Protein AF-0000000085000190 (afdb_homodimer)

Foldseek 3Di:
DQWAKEKEAACLFPVRVVLLVQCVPFFPDPRYHYDYVVVPLVVQVVVVVVVAHNLQAMWMDDDPDIDHQLRVQLVSLLRGDDTPDPVSVVSSVQSVDSVSSVVCRVVVSVSRCVRCVVVVNPPDDSDDDPDPD/DQWAKEKEAACLFPVRVVLLVQCVPWQPDPRYHYDYVVVPLVVQVVVVVVVAHNLQAMWMDDDPDIDHQLRVQLVSLLRGDDTPDPVSVVSSVQSVDSVSSVVCRVVVSVSRCVRCVVVVNPPDRSDDDPPPD

InterPro domains:
  IPR007263 DCC1-like thiol-disulfide oxidoreductase family [PF04134] (8-112)

Secondary structure (DSSP, 8-state):
----EEEEE-TTSHHHHHHHHHHHHH---TTEEEEEGGG-HHHHHHHHHTT--GGG--EEEETTEEEETHHHHHHHHHH--S-S-HHHHHHHHHHHSHHHHHHHHHHHHHHHHHHHHHTT-------S-----/----EEEEE-TTSHHHHHHHHHHHHHS--TTEEEEEGGG-HHHHHHHHHTT--GGG--EEEETTEEEETHHHHHHHHHH--S-S-HHHHHHHHHHHSHHHHHH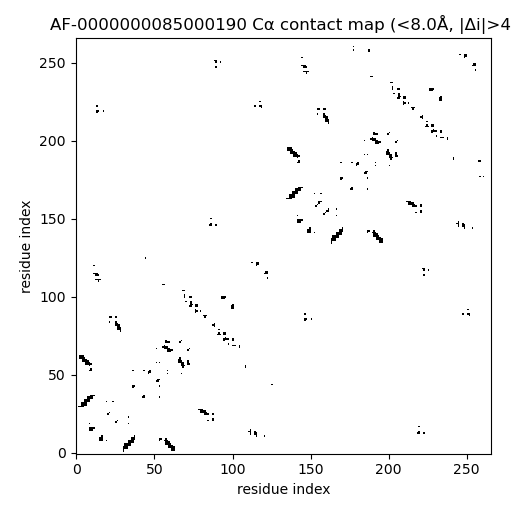HHHHHHHHHHHHHHHTT-------S-----

Nearest PDB structures (foldseek):
  7ebu-assembly3_C  TM=6.029E-01  e=9.936E-02  Aedes aegypti
  4i2u-assembly1_A  TM=4.371E-01  e=9.936E-02  Chlorella sorokiniana
  4i2t-assembly1_A  TM=5.115E-01  e=3.398E-01  Chlorella sorokiniana
  3lxt-assembly1_A  TM=4.869E-01  e=2.875E+00  Pseudomonas protegens Pf-5
  7ebu-assembly3_C  TM=6.036E-01  e=1.031E-01  Aedes aegypti

Radius of gyration: 20.75 Å; Cα contacts (8 Å, |Δi|>4): 373; chains: 2; bounding box: 62×62×46 Å

Sequence (266 aa):
MSDKSLFIYDGECPFCNHFAQLIELKSSLPEFEIIDGRKNLALLTQLYNQGYDLNKGAILISDENIMHGADAINWICSEIKEPSDSLLEVLRIIFTSNRMTNFLFPFLLWGRRFSLTLKGKVWHPVSGNHQFFMSDKSLFIYDGECPFCNHFAQLIELKSSLPEFEIIDGRKNLALLTQLYNQGYDLNKGAILISDENIMHGADAINWICSEIKEPSDSLLEVLRIIFTSNRMTNFLFPFLLWGRRFSLTLKGKVWHPVSGNHQFF

Structure (mmCIF, N/CA/C/O backbone):
data_AF-0000000085000190-model_v1
#
loop_
_entity.id
_entity.type
_entity.pdbx_description
1 polymer 'Cell division inhibitor'
#
loop_
_atom_site.group_PDB
_atom_site.id
_atom_site.type_symbol
_atom_site.label_atom_id
_atom_site.label_alt_id
_atom_site.label_comp_id
_atom_site.label_asym_id
_atom_site.label_entity_id
_atom_site.label_seq_id
_atom_site.pdbx_PDB_ins_code
_atom_site.Cartn_x
_atom_site.Cartn_y
_atom_site.Cartn_z
_atom_site.occupancy
_atom_site.B_iso_or_equiv
_atom_site.auth_seq_id
_atom_site.auth_comp_id
_atom_site.auth_asym_id
_atom_site.auth_atom_id
_atom_site.pdbx_PDB_model_num
ATOM 1 N N . MET A 1 1 ? -12.883 34.125 0.145 1 40.72 1 MET A N 1
ATOM 2 C CA . MET A 1 1 ? -11.672 33.5 -0.383 1 40.72 1 MET A CA 1
ATOM 3 C C . MET A 1 1 ? -11.695 32 -0.176 1 40.72 1 MET A C 1
ATOM 5 O O . MET A 1 1 ? -11.812 31.516 0.954 1 40.72 1 MET A O 1
ATOM 9 N N . SER A 1 2 ? -12.234 31.062 -0.911 1 48.78 2 SER A N 1
ATOM 10 C CA . SER A 1 2 ? -12.516 29.641 -0.781 1 48.78 2 SER A CA 1
ATOM 11 C C . SER A 1 2 ? -11.281 28.875 -0.326 1 48.78 2 SER A C 1
ATOM 13 O O . SER A 1 2 ? -10.258 28.859 -1.014 1 48.78 2 SER A O 1
ATOM 15 N N . ASP A 1 3 ? -10.938 28.844 0.952 1 63.31 3 ASP A N 1
ATOM 16 C CA . ASP A 1 3 ? -9.648 28.562 1.576 1 63.31 3 ASP A CA 1
ATOM 17 C C . ASP A 1 3 ? -9.195 27.125 1.287 1 63.31 3 ASP A C 1
ATOM 19 O O . ASP A 1 3 ? -9.922 26.172 1.562 1 63.31 3 ASP A O 1
ATOM 23 N N . LYS A 1 4 ? -8.258 26.859 0.387 1 84.38 4 LYS A N 1
ATOM 24 C CA . LYS A 1 4 ? -7.609 25.656 -0.109 1 84.38 4 LYS A CA 1
ATOM 25 C C . LYS A 1 4 ? -6.879 24.922 1.013 1 84.38 4 LYS A C 1
ATOM 27 O O . LYS A 1 4 ? -6.191 25.547 1.824 1 84.38 4 LYS A O 1
ATOM 32 N N . SER A 1 5 ? -7.223 23.688 1.234 1 92.69 5 SER A N 1
ATOM 33 C CA . SER A 1 5 ? -6.508 22.844 2.186 1 92.69 5 SER A CA 1
ATOM 34 C C . SER A 1 5 ? -5.191 22.344 1.6 1 92.69 5 SER A C 1
ATOM 36 O O . SER A 1 5 ? -5.094 22.094 0.396 1 92.69 5 SER A O 1
ATOM 38 N N . LEU A 1 6 ? -4.227 22.375 2.467 1 96.06 6 LEU A N 1
ATOM 39 C CA . LEU A 1 6 ? -2.893 21.938 2.066 1 96.06 6 LEU A CA 1
ATOM 40 C C . LEU A 1 6 ? -2.461 20.703 2.846 1 96.06 6 LEU A C 1
ATOM 42 O O . LEU A 1 6 ? -2.449 20.719 4.078 1 96.06 6 LEU A O 1
ATOM 46 N N . PHE A 1 7 ? -2.164 19.656 2.104 1 97 7 PHE A N 1
ATOM 47 C CA . PHE A 1 7 ? -1.676 18.406 2.688 1 97 7 PHE A CA 1
ATOM 48 C C . PHE A 1 7 ? -0.187 18.234 2.416 1 97 7 PHE A C 1
ATOM 50 O O . PHE A 1 7 ? 0.238 18.188 1.26 1 97 7 PHE A O 1
ATOM 57 N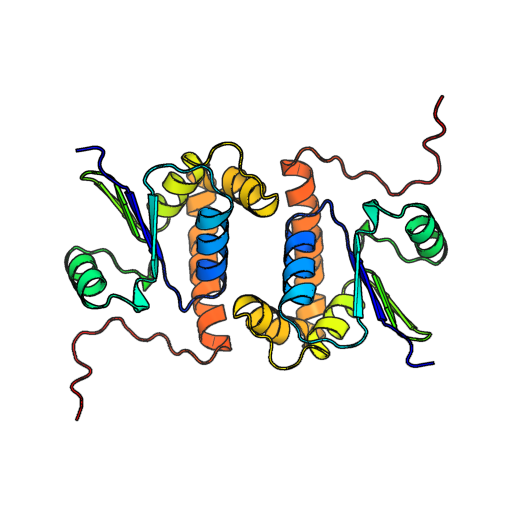 N . ILE A 1 8 ? 0.603 18.125 3.516 1 98.19 8 ILE A N 1
ATOM 58 C CA . ILE A 1 8 ? 2.055 18.016 3.42 1 98.19 8 ILE A CA 1
ATOM 59 C C . ILE A 1 8 ? 2.502 16.641 3.906 1 98.19 8 ILE A C 1
ATOM 61 O O . ILE A 1 8 ? 2.252 16.266 5.055 1 98.19 8 ILE A O 1
ATOM 65 N N . TYR A 1 9 ? 3.184 15.977 3.01 1 98.12 9 TYR A N 1
ATOM 66 C CA . TYR A 1 9 ? 3.611 14.625 3.344 1 98.12 9 TYR A CA 1
ATOM 67 C C . TYR A 1 9 ? 5.117 14.469 3.162 1 98.12 9 TYR A C 1
ATOM 69 O O . TYR A 1 9 ? 5.789 15.383 2.674 1 98.12 9 TYR A O 1
ATOM 77 N N . ASP A 1 10 ? 5.652 13.328 3.674 1 97.12 10 ASP A N 1
ATOM 78 C CA . ASP A 1 10 ? 7.062 12.992 3.51 1 97.12 10 ASP A CA 1
ATOM 79 C C . ASP A 1 10 ? 7.301 12.242 2.199 1 97.12 10 ASP A C 1
ATOM 81 O O . ASP A 1 10 ? 7.062 11.039 2.115 1 97.12 10 ASP A O 1
ATOM 85 N N . GLY A 1 11 ? 7.863 12.891 1.271 1 96.5 11 GLY A N 1
ATOM 86 C CA . GLY A 1 11 ? 8.078 12.328 -0.054 1 96.5 11 GLY A CA 1
ATOM 87 C C . GLY A 1 11 ? 9.148 11.258 -0.082 1 96.5 11 GLY A C 1
ATOM 88 O O . GLY A 1 11 ? 9.266 10.516 -1.057 1 96.5 11 GLY A O 1
ATOM 89 N N . GLU A 1 12 ? 9.945 11.156 0.943 1 95.38 12 GLU A N 1
ATOM 90 C CA . GLU A 1 12 ? 10.984 10.141 0.997 1 95.38 12 GLU A CA 1
ATOM 91 C C . GLU A 1 12 ? 10.43 8.805 1.484 1 95.38 12 GLU A C 1
ATOM 93 O O . GLU A 1 12 ? 11.055 7.758 1.301 1 95.38 12 GLU A O 1
ATOM 98 N N . CYS A 1 13 ? 9.344 8.867 2.109 1 97.31 13 CYS A N 1
ATOM 99 C CA . CYS A 1 13 ? 8.688 7.656 2.584 1 97.31 13 CYS A CA 1
ATOM 100 C C . CYS A 1 13 ? 7.863 7.012 1.472 1 97.31 13 CYS A C 1
ATOM 102 O O . CYS A 1 13 ? 6.914 7.613 0.969 1 97.31 13 CYS A O 1
ATOM 104 N N . PRO A 1 14 ? 8.156 5.797 1.179 1 97.06 14 PRO A N 1
ATOM 105 C CA . PRO A 1 14 ? 7.469 5.148 0.059 1 97.06 14 PRO A CA 1
ATOM 106 C C . PRO A 1 14 ? 5.969 4.992 0.302 1 97.06 14 PRO A C 1
ATOM 108 O O . PRO A 1 14 ? 5.168 5.152 -0.624 1 97.06 14 PRO A O 1
ATOM 111 N N . PHE A 1 15 ? 5.566 4.641 1.456 1 97.25 15 PHE A N 1
ATOM 112 C CA . PHE A 1 15 ? 4.152 4.473 1.77 1 97.25 15 PHE A CA 1
ATOM 113 C C . PHE A 1 15 ? 3.436 5.82 1.761 1 97.25 15 PHE A C 1
ATOM 115 O O . PHE A 1 15 ? 2.297 5.918 1.3 1 97.25 15 PHE A O 1
ATOM 122 N N . CYS A 1 16 ? 4.086 6.836 2.256 1 98.06 16 CYS A N 1
ATOM 123 C CA . CYS A 1 16 ? 3.523 8.18 2.277 1 98.06 16 CYS A CA 1
ATOM 124 C C . CYS A 1 16 ? 3.314 8.711 0.863 1 98.06 16 CYS A C 1
ATOM 126 O O . CYS A 1 16 ? 2.268 9.281 0.559 1 98.06 16 CYS A O 1
ATOM 128 N N . ASN A 1 17 ? 4.375 8.477 0.098 1 96.75 17 ASN A N 1
ATOM 129 C CA . ASN A 1 17 ? 4.297 8.906 -1.293 1 96.75 17 ASN A CA 1
ATOM 130 C C . ASN A 1 17 ? 3.129 8.25 -2.021 1 96.75 17 ASN A C 1
ATOM 132 O O . ASN A 1 17 ? 2.375 8.922 -2.729 1 96.75 17 ASN A O 1
ATOM 136 N N . HIS A 1 18 ? 3.002 7.004 -1.834 1 96.56 18 HIS A N 1
ATOM 137 C CA . HIS A 1 18 ? 1.92 6.27 -2.482 1 96.56 18 HIS A CA 1
ATOM 138 C C . HIS A 1 18 ? 0.558 6.738 -1.981 1 96.56 18 HIS A C 1
ATOM 140 O O . HIS A 1 18 ? -0.363 6.945 -2.775 1 96.56 18 HIS A O 1
ATOM 146 N N . PHE A 1 19 ? 0.426 6.91 -0.723 1 97.88 19 PHE A N 1
ATOM 147 C CA . PHE A 1 19 ? -0.825 7.395 -0.152 1 97.88 19 PHE A CA 1
ATOM 148 C C . PHE A 1 19 ? -1.186 8.758 -0.723 1 97.88 19 PHE A C 1
ATOM 150 O O . PHE A 1 19 ? -2.324 8.984 -1.136 1 97.88 19 PHE A O 1
ATOM 157 N N . ALA A 1 20 ? -0.24 9.672 -0.793 1 97.44 20 ALA A N 1
ATOM 158 C CA . ALA A 1 20 ? -0.449 11.008 -1.344 1 97.44 20 ALA A CA 1
ATOM 159 C C . ALA A 1 20 ? -0.907 10.938 -2.799 1 97.44 20 ALA A C 1
ATOM 161 O O . ALA A 1 20 ? -1.796 11.688 -3.213 1 97.44 20 ALA A O 1
ATOM 162 N N . GLN A 1 21 ? -0.294 10.039 -3.502 1 95.56 21 GLN A N 1
ATOM 163 C CA . GLN A 1 21 ? -0.662 9.883 -4.906 1 95.56 21 GLN A CA 1
ATOM 164 C C . GLN A 1 21 ? -2.098 9.391 -5.047 1 95.56 21 GLN A C 1
ATOM 166 O O . GLN A 1 21 ? -2.84 9.852 -5.914 1 95.56 21 GLN A O 1
ATOM 171 N N . LEU A 1 22 ? -2.463 8.414 -4.25 1 96.19 22 LEU A N 1
ATOM 172 C CA . LEU A 1 22 ? -3.83 7.906 -4.27 1 96.19 22 LEU A CA 1
ATOM 173 C C . LEU A 1 22 ? -4.828 9.023 -3.986 1 96.19 22 LEU A C 1
ATOM 175 O O . LEU A 1 22 ? -5.84 9.148 -4.68 1 96.19 22 LEU A O 1
ATOM 179 N N . ILE A 1 23 ? -4.547 9.805 -2.945 1 96.31 23 ILE A N 1
ATOM 180 C CA . ILE A 1 23 ? -5.438 10.906 -2.605 1 96.31 23 ILE A CA 1
ATOM 181 C C . ILE A 1 23 ? -5.508 11.891 -3.77 1 96.31 23 ILE A C 1
ATOM 183 O O . ILE A 1 23 ? -6.594 12.328 -4.16 1 96.31 23 ILE A O 1
ATOM 187 N N . GLU A 1 24 ? -4.43 12.242 -4.328 1 94.19 24 GLU A N 1
ATOM 188 C CA . GLU A 1 24 ? -4.332 13.242 -5.391 1 94.19 24 GLU A CA 1
ATOM 189 C C . GLU A 1 24 ? -5.113 12.812 -6.625 1 94.19 24 GLU A C 1
ATOM 191 O O . GLU A 1 24 ? -5.809 13.617 -7.242 1 94.19 24 GLU A O 1
ATOM 196 N N . LEU A 1 25 ? -4.992 11.555 -6.906 1 91.44 25 LEU A N 1
ATOM 197 C CA . LEU A 1 25 ? -5.484 11.086 -8.203 1 91.44 25 LEU A CA 1
ATOM 198 C C . LEU A 1 25 ? -6.875 10.469 -8.062 1 91.44 25 LEU A C 1
ATOM 200 O O . LEU A 1 25 ? -7.633 10.414 -9.031 1 91.44 25 LEU A O 1
ATOM 204 N N . LYS A 1 26 ? -7.145 10.055 -6.906 1 91.12 26 LYS A N 1
ATOM 205 C CA . LYS A 1 26 ? -8.297 9.164 -6.848 1 91.12 26 LYS A CA 1
ATOM 206 C C . LYS A 1 26 ? -9.328 9.656 -5.836 1 91.12 26 LYS A C 1
ATOM 208 O O . LYS A 1 26 ? -10.375 9.039 -5.66 1 91.12 26 LYS A O 1
ATOM 213 N N . SER A 1 27 ? -8.859 10.789 -5.277 1 83.94 27 SER A N 1
ATOM 214 C CA . SER A 1 27 ? -9.82 11.352 -4.332 1 83.94 27 SER A CA 1
ATOM 215 C C . SER A 1 27 ? -10.648 12.453 -4.977 1 83.94 27 SER A C 1
ATOM 217 O O . SER A 1 27 ? -10.227 13.062 -5.961 1 83.94 27 SER A O 1
ATOM 219 N N . SER A 1 28 ? -11.938 12.711 -4.75 1 83.19 28 SER A N 1
ATOM 220 C CA . SER A 1 28 ? -12.805 13.781 -5.23 1 83.19 28 SER A CA 1
ATOM 221 C C . SER A 1 28 ? -12.766 14.984 -4.293 1 83.19 28 SER A C 1
ATOM 223 O O . SER A 1 28 ? -13.773 15.68 -4.129 1 83.19 28 SER A O 1
ATOM 225 N N . LEU A 1 29 ? -11.539 15.148 -3.654 1 85 29 LEU A N 1
ATOM 226 C CA . LEU A 1 29 ? -11.438 16.266 -2.73 1 85 29 LEU A CA 1
ATOM 227 C C . LEU A 1 29 ? -11.219 17.578 -3.488 1 85 29 LEU A C 1
ATOM 229 O O . LEU A 1 29 ? -10.203 17.75 -4.164 1 85 29 LEU A O 1
ATOM 233 N N . PRO A 1 30 ? -12.242 18.484 -3.492 1 78.19 30 PRO A N 1
ATOM 234 C CA . PRO A 1 30 ? -12.055 19.766 -4.164 1 78.19 30 PRO A CA 1
ATOM 235 C C . PRO A 1 30 ? -11.148 20.719 -3.381 1 78.19 30 PRO A C 1
ATOM 237 O O . PRO A 1 30 ? -11.039 20.594 -2.156 1 78.19 30 PRO A O 1
ATOM 240 N N . GLU A 1 31 ? -10.391 21.672 -4.074 1 83.12 31 GLU A N 1
ATOM 241 C CA . GLU A 1 31 ? -9.609 22.734 -3.445 1 83.12 31 GLU A CA 1
ATOM 242 C C . GLU A 1 31 ? -8.594 22.156 -2.459 1 83.12 31 GLU A C 1
ATOM 244 O O . GLU A 1 31 ? -8.484 22.641 -1.328 1 83.12 31 GLU A O 1
ATOM 249 N N . PHE A 1 32 ? -8 21.094 -2.838 1 88.81 32 PHE A N 1
ATOM 250 C CA . PHE A 1 32 ? -6.984 20.422 -2.037 1 88.81 32 PHE A CA 1
ATOM 251 C C . PHE A 1 32 ? -5.648 20.406 -2.768 1 88.81 32 PHE A C 1
ATOM 253 O O . PHE A 1 32 ? -5.594 20.125 -3.967 1 88.81 32 PHE A O 1
ATOM 260 N N . GLU A 1 33 ? -4.699 20.906 -2.061 1 94.19 33 GLU A N 1
ATOM 261 C CA . GLU A 1 33 ? -3.34 20.812 -2.584 1 94.19 33 GLU A CA 1
ATOM 262 C C . GLU A 1 33 ? -2.506 19.812 -1.79 1 94.19 33 GLU A C 1
ATOM 264 O O . GLU A 1 33 ? -2.588 19.766 -0.561 1 94.19 33 GLU A O 1
ATOM 269 N N . ILE A 1 34 ? -1.713 19.016 -2.484 1 96.5 34 ILE A N 1
ATOM 270 C CA . ILE A 1 34 ? -0.834 18.016 -1.879 1 96.5 34 ILE A CA 1
ATOM 271 C C . ILE A 1 34 ? 0.613 18.297 -2.277 1 96.5 34 ILE A C 1
ATOM 273 O O . ILE A 1 34 ? 0.932 18.375 -3.465 1 96.5 34 ILE A O 1
ATOM 277 N N . ILE A 1 35 ? 1.46 18.438 -1.286 1 97.06 35 ILE A N 1
ATOM 278 C CA . ILE A 1 35 ? 2.84 18.75 -1.639 1 97.06 35 ILE A CA 1
ATOM 279 C C . ILE A 1 35 ? 3.791 17.859 -0.852 1 97.06 35 ILE A C 1
ATOM 281 O O . ILE A 1 35 ? 3.473 17.422 0.26 1 97.06 35 ILE A O 1
ATOM 285 N N . ASP A 1 36 ? 4.961 17.641 -1.449 1 97.75 36 ASP A N 1
ATOM 286 C CA . ASP A 1 36 ? 6.078 16.984 -0.776 1 97.75 36 ASP A CA 1
ATOM 287 C C . ASP A 1 36 ? 6.84 17.969 0.109 1 97.75 36 ASP A C 1
ATOM 289 O O . ASP A 1 36 ? 7.547 18.844 -0.394 1 97.75 36 ASP A O 1
ATOM 293 N N . GLY A 1 37 ? 6.746 17.75 1.406 1 97 37 GLY A N 1
ATOM 294 C CA . GLY A 1 37 ? 7.406 18.656 2.338 1 97 37 GLY A CA 1
ATOM 295 C C . GLY A 1 37 ? 8.914 18.688 2.17 1 97 37 GLY A C 1
ATOM 296 O O . GLY A 1 37 ? 9.547 19.719 2.42 1 97 37 GLY A O 1
ATOM 297 N N . ARG A 1 38 ? 9.484 17.625 1.693 1 94.81 38 ARG A N 1
ATOM 298 C CA . ARG A 1 38 ? 10.93 17.531 1.554 1 94.81 38 ARG A CA 1
ATOM 299 C C . ARG A 1 38 ? 11.438 18.422 0.427 1 94.81 38 ARG A C 1
ATOM 301 O O . ARG A 1 38 ? 12.633 18.703 0.336 1 94.81 38 ARG A O 1
ATOM 308 N N . LYS A 1 39 ? 10.562 18.859 -0.334 1 95.5 39 LYS A N 1
ATOM 309 C CA . LYS A 1 39 ? 10.922 19.734 -1.443 1 95.5 39 LYS A CA 1
ATOM 310 C C . LYS A 1 39 ? 10.703 21.203 -1.075 1 95.5 39 LYS A C 1
ATOM 312 O O . LYS A 1 39 ? 11.008 22.094 -1.868 1 95.5 39 LYS A O 1
ATOM 317 N N . ASN A 1 40 ? 10.117 21.484 0.042 1 93.75 40 ASN A N 1
ATOM 318 C CA . ASN A 1 40 ? 9.891 22.828 0.544 1 93.75 40 ASN A CA 1
ATOM 319 C C . ASN A 1 40 ? 10.406 22.984 1.973 1 93.75 40 ASN A C 1
ATOM 321 O O . ASN A 1 40 ? 9.617 23.062 2.914 1 93.75 40 ASN A O 1
ATOM 325 N N . LEU A 1 41 ? 11.656 23.203 2.135 1 92.69 41 LEU A N 1
ATOM 326 C CA . LEU A 1 41 ? 12.32 23.172 3.434 1 92.69 41 LEU A CA 1
ATOM 327 C C . LEU A 1 41 ? 11.93 24.406 4.258 1 92.69 41 LEU A C 1
ATOM 329 O O . LEU A 1 41 ? 11.828 24.328 5.484 1 92.69 41 LEU A O 1
ATOM 333 N N . ALA A 1 42 ? 11.758 25.516 3.57 1 95.38 42 ALA A N 1
ATOM 334 C CA . ALA A 1 42 ? 11.367 26.734 4.281 1 95.38 42 ALA A CA 1
ATOM 335 C C . ALA A 1 42 ? 10.023 26.547 4.98 1 95.38 42 ALA A C 1
ATOM 337 O O . ALA A 1 42 ? 9.883 26.891 6.16 1 95.38 42 ALA A O 1
ATOM 338 N N . LEU A 1 43 ? 9.078 26.047 4.25 1 94.94 43 LEU A N 1
ATOM 339 C CA . LEU A 1 43 ? 7.762 25.781 4.812 1 94.94 43 LEU A CA 1
ATOM 340 C C . LEU A 1 43 ? 7.855 24.781 5.961 1 94.94 43 LEU A C 1
ATOM 342 O O . LEU A 1 43 ? 7.246 24.984 7.016 1 94.94 43 LEU A O 1
ATOM 346 N N . LEU A 1 44 ? 8.625 23.766 5.836 1 95.75 44 LEU A N 1
ATOM 347 C CA . LEU A 1 44 ? 8.758 22.734 6.855 1 95.75 44 LEU A CA 1
ATOM 348 C C . LEU A 1 44 ? 9.367 23.312 8.133 1 95.75 44 LEU A C 1
ATOM 350 O O . LEU A 1 44 ? 8.953 22.953 9.234 1 95.75 44 LEU A O 1
ATOM 354 N N . THR A 1 45 ? 10.336 24.141 7.918 1 95.81 45 THR A N 1
ATOM 355 C CA . THR A 1 45 ? 10.992 24.766 9.062 1 95.81 45 THR A CA 1
ATOM 356 C C . THR A 1 45 ? 10.008 25.609 9.859 1 95.81 45 THR A C 1
ATOM 358 O O . THR A 1 45 ? 9.984 25.562 11.086 1 95.81 45 THR A O 1
ATOM 361 N N . GLN A 1 46 ? 9.25 26.359 9.164 1 96.5 46 GLN A N 1
ATOM 362 C CA . GLN A 1 46 ? 8.242 27.188 9.812 1 96.5 46 GLN A CA 1
ATOM 363 C C . GLN A 1 46 ? 7.262 26.344 10.617 1 96.5 46 GLN A C 1
ATOM 365 O O . GLN A 1 46 ? 6.965 26.656 11.773 1 96.5 46 GLN A O 1
ATOM 370 N N . LEU A 1 47 ? 6.789 25.312 10.062 1 96.94 47 LEU A N 1
ATOM 371 C CA . LEU A 1 47 ? 5.84 24.422 10.719 1 96.94 47 LEU A CA 1
ATOM 372 C C . LEU A 1 47 ? 6.488 23.703 11.898 1 96.94 47 LEU A C 1
ATOM 374 O O . LEU A 1 47 ? 5.863 23.531 12.945 1 96.94 47 LEU A O 1
ATOM 378 N N . TYR A 1 48 ? 7.719 23.297 11.672 1 96.81 48 TYR A N 1
ATOM 379 C CA . TYR A 1 48 ? 8.461 22.656 12.75 1 96.81 48 TYR A CA 1
ATOM 380 C C . TYR A 1 48 ? 8.547 23.562 13.969 1 96.81 48 TYR A C 1
ATOM 382 O O . TYR A 1 48 ? 8.328 23.109 15.102 1 96.81 48 TYR A O 1
ATOM 390 N N . ASN A 1 49 ? 8.852 24.828 13.711 1 97.12 49 ASN A N 1
ATOM 391 C CA . ASN A 1 49 ? 8.977 25.797 14.789 1 97.12 49 ASN A CA 1
ATOM 392 C C . ASN A 1 49 ? 7.645 26 15.508 1 97.12 49 ASN A C 1
ATOM 394 O O . ASN A 1 49 ? 7.617 26.484 16.656 1 97.12 49 ASN A O 1
ATOM 398 N N . GLN A 1 50 ? 6.602 25.656 14.883 1 96.94 50 GLN A N 1
ATOM 399 C CA . GLN A 1 50 ? 5.273 25.766 15.477 1 96.94 50 GLN A CA 1
ATOM 400 C C . GLN A 1 50 ? 4.891 24.453 16.188 1 96.94 50 GLN A C 1
ATOM 402 O O . GLN A 1 50 ? 3.795 24.344 16.734 1 96.94 50 GLN A O 1
ATOM 407 N N . GLY A 1 51 ? 5.762 23.453 16.094 1 97.12 51 GLY A N 1
ATOM 408 C CA . GLY A 1 51 ? 5.535 22.219 16.812 1 97.12 51 GLY A CA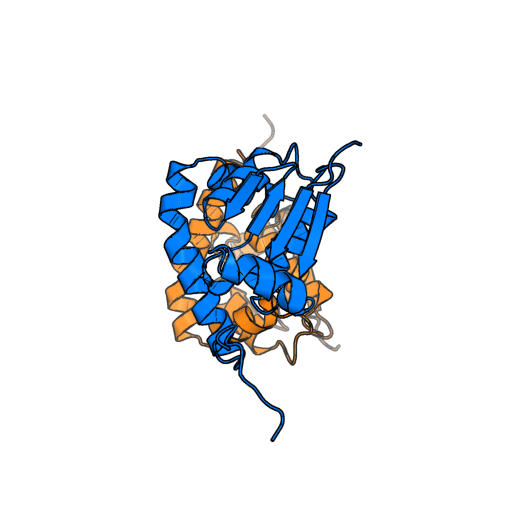 1
ATOM 409 C C . GLY A 1 51 ? 5.07 21.078 15.922 1 97.12 51 GLY A C 1
ATOM 410 O O . GLY A 1 51 ? 4.758 19.984 16.406 1 97.12 51 GLY A O 1
ATOM 411 N N . TYR A 1 52 ? 5.051 21.281 14.633 1 98.19 52 TYR A N 1
ATOM 412 C CA . TYR A 1 52 ? 4.586 20.266 13.695 1 98.19 52 TYR A CA 1
ATOM 413 C C . TYR A 1 52 ? 5.758 19.625 12.969 1 98.19 52 TYR A C 1
ATOM 415 O O . TYR A 1 52 ? 6.246 20.156 11.969 1 98.19 52 TYR A O 1
ATOM 423 N N . ASP A 1 53 ? 6.105 18.453 13.453 1 97.94 53 ASP A N 1
ATOM 424 C CA . ASP A 1 53 ? 7.234 17.688 12.922 1 97.94 53 ASP A CA 1
ATOM 425 C C . ASP A 1 53 ? 6.777 16.688 11.867 1 97.94 53 ASP A C 1
ATOM 427 O O . ASP A 1 53 ? 6.066 15.727 12.18 1 97.94 53 ASP A O 1
ATOM 431 N N . LEU A 1 54 ? 7.258 16.859 10.648 1 97.75 54 LEU A N 1
ATOM 432 C CA . LEU A 1 54 ? 6.875 15.984 9.555 1 97.75 54 LEU A CA 1
ATOM 433 C C . LEU A 1 54 ? 7.293 14.547 9.844 1 97.75 54 LEU A C 1
ATOM 435 O O . LEU A 1 54 ? 6.645 13.602 9.391 1 97.75 54 LEU A O 1
ATOM 439 N N . ASN A 1 55 ? 8.414 14.344 10.648 1 95.81 55 ASN A N 1
ATOM 440 C CA . ASN A 1 55 ? 8.883 13 10.992 1 95.81 55 ASN A CA 1
ATOM 441 C C . ASN A 1 55 ? 7.891 12.281 11.898 1 95.81 55 ASN A C 1
ATOM 443 O O . ASN A 1 55 ? 7.992 11.062 12.094 1 95.81 55 ASN A O 1
ATOM 447 N N . LYS A 1 56 ? 6.973 13.062 12.438 1 97.44 56 LYS A N 1
ATOM 448 C CA . LYS A 1 56 ? 5.984 12.477 13.344 1 97.44 56 LYS A CA 1
ATOM 449 C C . LYS A 1 56 ? 4.613 12.406 12.68 1 97.44 56 LYS A C 1
ATOM 451 O O . LYS A 1 56 ? 3.605 12.164 13.344 1 97.44 56 LYS A O 1
ATOM 456 N N . GLY A 1 57 ? 4.613 12.766 11.438 1 98.06 57 GLY A N 1
ATOM 457 C CA . GLY A 1 57 ? 3.377 12.594 10.695 1 98.06 57 GLY A CA 1
ATOM 458 C C . GLY A 1 57 ? 3.109 13.719 9.711 1 98.06 57 GLY A C 1
ATOM 459 O O . GLY A 1 57 ? 3.725 14.781 9.797 1 98.06 57 GLY A O 1
ATOM 460 N N . ALA A 1 58 ? 2.188 13.453 8.828 1 98.5 58 ALA A N 1
ATOM 461 C CA . ALA A 1 58 ? 1.763 14.438 7.832 1 98.5 58 ALA A CA 1
ATOM 462 C C . ALA A 1 58 ? 1.154 15.664 8.508 1 98.5 58 ALA A C 1
ATOM 464 O O . ALA A 1 58 ? 0.725 15.594 9.664 1 98.5 58 ALA A O 1
ATOM 465 N N . ILE A 1 59 ? 1.149 16.688 7.801 1 98.62 59 ILE A N 1
ATOM 466 C CA . ILE A 1 59 ? 0.578 17.953 8.266 1 98.62 59 ILE A CA 1
ATOM 467 C C . ILE A 1 59 ? -0.512 18.422 7.301 1 98.62 59 ILE A C 1
ATOM 469 O O . ILE A 1 59 ? -0.31 18.422 6.086 1 98.62 59 ILE A O 1
ATOM 473 N N . LEU A 1 60 ? -1.636 18.766 7.855 1 97.81 60 LEU A N 1
ATOM 474 C CA . LEU A 1 60 ? -2.768 19.266 7.082 1 97.81 60 LEU A CA 1
ATOM 475 C C . LEU A 1 60 ? -3.176 20.656 7.547 1 97.81 60 LEU A C 1
ATOM 477 O O . LEU A 1 60 ? -3.463 20.859 8.727 1 97.81 60 LEU A O 1
ATOM 481 N N . ILE A 1 61 ? -3.137 21.547 6.645 1 96.56 61 ILE A N 1
ATOM 482 C CA . ILE A 1 61 ? -3.582 22.906 6.922 1 96.56 61 ILE A CA 1
ATOM 483 C C . ILE A 1 61 ? -4.926 23.156 6.242 1 96.56 61 ILE A C 1
ATOM 485 O O . ILE A 1 61 ? -5.027 23.109 5.016 1 96.56 61 ILE A O 1
ATOM 489 N N . SER A 1 62 ? -5.875 23.375 7.023 1 91.56 62 SER A N 1
ATOM 490 C CA . SER A 1 62 ? -7.207 23.672 6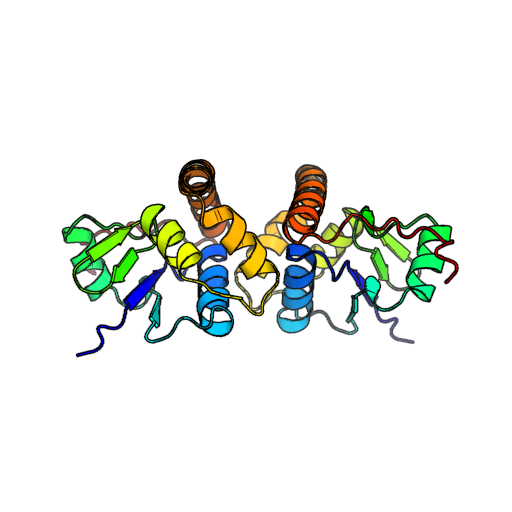.52 1 91.56 62 SER A CA 1
ATOM 491 C C . SER A 1 62 ? -7.789 24.922 7.191 1 91.56 62 SER A C 1
ATOM 493 O O . SER A 1 62 ? -8.039 24.906 8.398 1 91.56 62 SER A O 1
ATOM 495 N N . ASP A 1 63 ? -7.961 26 6.281 1 82.56 63 ASP A N 1
ATOM 496 C CA . ASP A 1 63 ? -8.438 27.297 6.758 1 82.56 63 ASP A CA 1
ATOM 497 C C . ASP A 1 63 ? -7.547 27.828 7.879 1 82.56 63 ASP A C 1
ATOM 499 O O . ASP A 1 63 ? -6.359 28.094 7.668 1 82.56 63 ASP A O 1
ATOM 503 N N . GLU A 1 64 ? -7.832 27.734 9.188 1 82.25 64 GLU A N 1
ATOM 504 C CA . GLU A 1 64 ? -7.043 28.266 10.297 1 82.25 64 GLU A CA 1
ATOM 505 C C . GLU A 1 64 ? -6.652 27.156 11.266 1 82.25 64 GLU A C 1
ATOM 507 O O . GLU A 1 64 ? -6.062 27.406 12.312 1 82.25 64 GLU A O 1
ATOM 512 N N . ASN A 1 65 ? -6.879 26.016 10.742 1 93.25 65 ASN A N 1
ATOM 513 C CA . ASN A 1 65 ? -6.559 24.891 11.617 1 93.25 65 ASN A CA 1
ATOM 514 C C . ASN A 1 65 ? -5.453 24.016 11.031 1 93.25 65 ASN A C 1
ATOM 516 O O . ASN A 1 65 ? -5.41 23.797 9.82 1 93.25 65 ASN A O 1
ATOM 520 N N . ILE A 1 66 ? -4.57 23.641 11.93 1 97.19 66 ILE A N 1
ATOM 521 C CA . ILE A 1 66 ? -3.506 22.719 11.531 1 97.19 66 ILE A CA 1
ATOM 522 C C . ILE A 1 66 ? -3.697 21.375 12.227 1 97.19 66 ILE A C 1
ATOM 524 O O . ILE A 1 66 ? -3.857 21.312 13.445 1 97.19 66 ILE A O 1
ATOM 528 N N . MET A 1 67 ? -3.787 20.344 11.461 1 97.88 67 MET A N 1
ATOM 529 C CA . MET A 1 67 ? -3.83 18.969 11.961 1 97.88 67 MET A CA 1
ATOM 530 C C . MET A 1 67 ? -2.535 18.234 11.641 1 97.88 67 MET A C 1
ATOM 532 O O . MET A 1 67 ? -1.926 18.469 10.594 1 97.88 67 MET A O 1
ATOM 536 N N . HIS A 1 68 ? -2.221 17.328 12.539 1 98.62 68 HIS A N 1
ATOM 537 C CA . HIS A 1 68 ? -0.907 16.703 12.445 1 98.62 68 HIS A CA 1
ATOM 538 C C . HIS A 1 68 ? -0.974 15.227 12.805 1 98.62 68 HIS A C 1
ATOM 540 O O . HIS A 1 68 ? -1.743 14.828 13.68 1 98.62 68 HIS A O 1
ATOM 546 N N . GLY A 1 69 ? -0.178 14.469 12.148 1 98.19 69 GLY A N 1
ATOM 547 C CA . GLY A 1 69 ? -0.095 13.055 12.484 1 98.19 69 GLY A CA 1
ATOM 548 C C . GLY A 1 69 ? -1.409 12.32 12.289 1 98.19 69 GLY A C 1
ATOM 549 O O . GLY A 1 69 ? -2.035 12.422 11.234 1 98.19 69 GLY A O 1
ATOM 550 N N . ALA A 1 70 ? -1.757 11.648 13.305 1 98.62 70 ALA A N 1
ATOM 551 C CA . ALA A 1 70 ? -2.973 10.836 13.281 1 98.62 70 ALA A CA 1
ATOM 552 C C . ALA A 1 70 ? -4.195 11.695 12.953 1 98.62 70 ALA A C 1
ATOM 554 O O . ALA A 1 70 ? -5.062 11.281 12.18 1 98.62 70 ALA A O 1
ATOM 555 N N . ASP A 1 71 ? -4.195 12.898 13.445 1 98.31 71 ASP A N 1
ATOM 556 C CA . ASP A 1 71 ? -5.328 13.797 13.227 1 98.31 71 ASP A CA 1
ATOM 557 C C . ASP A 1 71 ? -5.445 14.18 11.758 1 98.31 71 ASP A C 1
ATOM 559 O O . ASP A 1 71 ? -6.551 14.281 11.219 1 98.31 71 ASP A O 1
ATOM 563 N N . ALA A 1 72 ? -4.359 14.43 11.148 1 98.38 72 ALA A N 1
ATOM 564 C CA . ALA A 1 72 ? -4.355 14.789 9.734 1 98.38 72 ALA A CA 1
ATOM 565 C C . ALA A 1 72 ? -4.883 13.641 8.875 1 98.38 72 ALA A C 1
ATOM 567 O O . ALA A 1 72 ? -5.723 13.844 8 1 98.38 72 ALA A O 1
ATOM 568 N N . ILE A 1 73 ? -4.398 12.453 9.156 1 98.5 73 ILE A N 1
ATOM 569 C CA . ILE A 1 73 ? -4.793 11.266 8.406 1 98.5 73 ILE A CA 1
ATOM 570 C C . ILE A 1 73 ? -6.281 10.992 8.617 1 98.5 73 ILE A C 1
ATOM 572 O O . ILE A 1 73 ? -7.016 10.727 7.664 1 98.5 73 ILE A O 1
ATOM 576 N N . ASN A 1 74 ? -6.652 11.086 9.852 1 98.31 74 ASN A N 1
ATOM 577 C CA . ASN A 1 74 ? -8.062 10.883 10.172 1 98.31 74 ASN A CA 1
ATOM 578 C C . ASN A 1 74 ? -8.953 11.867 9.43 1 98.31 74 ASN A C 1
ATOM 580 O O . ASN A 1 74 ? -9.953 11.477 8.82 1 98.31 74 ASN A O 1
ATOM 584 N N . TRP A 1 75 ? -8.602 13.078 9.43 1 96.31 75 TRP A N 1
ATOM 585 C CA . TRP A 1 75 ? -9.414 14.125 8.812 1 96.31 75 TRP A CA 1
ATOM 586 C C . TRP A 1 75 ? -9.5 13.93 7.305 1 96.31 75 TRP A C 1
ATOM 588 O O . TRP A 1 75 ? -10.594 13.938 6.734 1 96.31 75 TRP A O 1
ATOM 598 N N . ILE A 1 76 ? -8.383 13.758 6.715 1 96.25 76 ILE A N 1
ATOM 599 C CA . ILE A 1 76 ? -8.383 13.68 5.258 1 96.25 76 ILE A CA 1
ATOM 600 C C . ILE A 1 76 ? -9.195 12.477 4.805 1 96.25 76 ILE A C 1
ATOM 602 O O . ILE A 1 76 ? -9.977 12.562 3.852 1 96.25 76 ILE A O 1
ATOM 606 N N . CYS A 1 77 ? -9.039 11.352 5.445 1 97 77 CYS A N 1
ATOM 607 C CA . CYS A 1 77 ? -9.789 10.156 5.07 1 97 77 CYS A CA 1
ATOM 608 C C . CYS A 1 77 ? -11.281 10.344 5.312 1 97 77 CYS A C 1
ATOM 610 O O . CYS A 1 77 ? -12.102 9.828 4.555 1 97 77 CYS A O 1
ATOM 612 N N . SER A 1 78 ? -11.633 11.094 6.352 1 95.81 78 SER A N 1
ATOM 613 C CA . SER A 1 78 ? -13.039 11.352 6.652 1 95.81 78 SER A CA 1
ATOM 614 C C . SER A 1 78 ? -13.672 12.25 5.598 1 95.81 78 SER A C 1
ATOM 616 O O . SER A 1 78 ? -14.891 12.219 5.406 1 95.81 78 SER A O 1
ATOM 618 N N . GLU A 1 79 ? -12.844 12.992 4.863 1 94 79 GLU A N 1
ATOM 619 C CA . GLU A 1 79 ? -13.352 13.953 3.891 1 94 79 GLU A CA 1
ATOM 620 C C . GLU A 1 79 ? -13.516 13.312 2.514 1 94 79 GLU A C 1
ATOM 622 O O . GLU A 1 79 ? -14.195 13.859 1.643 1 94 79 GLU A O 1
ATOM 627 N N . ILE A 1 80 ? -12.836 12.227 2.299 1 94.88 80 ILE A N 1
ATOM 628 C CA . ILE A 1 80 ? -12.914 11.547 1.01 1 94.88 80 ILE A CA 1
ATOM 629 C C . ILE A 1 80 ? -14.305 10.922 0.838 1 94.88 80 ILE A C 1
ATOM 631 O O . ILE A 1 80 ? -14.797 10.234 1.733 1 94.88 80 ILE A O 1
ATOM 635 N N . LYS A 1 81 ? -14.875 11.312 -0.31 1 91.06 81 LYS A N 1
ATOM 636 C CA . LYS A 1 81 ? -16.172 10.727 -0.642 1 91.06 81 LYS A CA 1
ATOM 637 C C . LYS A 1 81 ? -16.078 9.883 -1.907 1 91.06 81 LYS A C 1
ATOM 639 O O . LYS A 1 81 ? -15.625 10.352 -2.947 1 91.06 81 LYS A O 1
ATOM 644 N N . GLU A 1 82 ? -16.453 8.703 -1.855 1 89.62 82 GLU A N 1
ATOM 645 C CA . GLU A 1 82 ? -16.578 7.785 -2.986 1 89.62 82 GLU A CA 1
ATOM 646 C C . GLU A 1 82 ? -15.297 7.746 -3.809 1 89.62 82 GLU A C 1
ATOM 648 O O . GLU A 1 82 ? -15.297 8.07 -4.996 1 89.62 82 GLU A O 1
ATOM 653 N N . PRO A 1 83 ? -14.242 7.293 -3.215 1 93.56 83 PRO A N 1
ATOM 654 C CA . PRO A 1 83 ? -13.016 7.219 -4.008 1 93.56 83 PRO A CA 1
ATOM 655 C C . PRO A 1 83 ? -13.117 6.223 -5.164 1 93.56 83 PRO A C 1
ATOM 657 O O . PRO A 1 83 ? -13.859 5.242 -5.074 1 93.56 83 PRO A O 1
ATOM 660 N N . SER A 1 84 ? -12.398 6.48 -6.203 1 93.19 84 SER A N 1
ATOM 661 C CA . SER A 1 84 ? -12.445 5.629 -7.391 1 93.19 84 SER A CA 1
ATOM 662 C C . SER A 1 84 ? -11.453 4.473 -7.277 1 93.19 84 SER A C 1
ATOM 664 O O . SER A 1 84 ? -11.375 3.631 -8.172 1 93.19 84 SER A O 1
ATOM 666 N N . ASP A 1 85 ? -10.727 4.383 -6.281 1 95.44 85 ASP A N 1
ATOM 667 C CA . ASP A 1 85 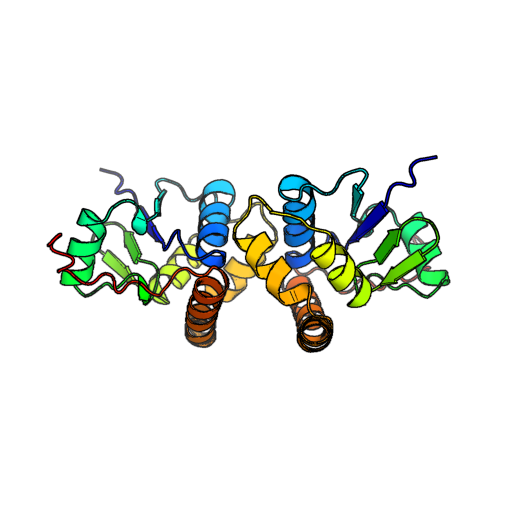? -9.711 3.361 -6.059 1 95.44 85 ASP A CA 1
ATOM 668 C C . ASP A 1 85 ? -10.078 2.471 -4.871 1 95.44 85 ASP A C 1
ATOM 670 O O . ASP A 1 85 ? -10.438 2.971 -3.805 1 95.44 85 ASP A O 1
ATOM 674 N N . SER A 1 86 ? -9.859 1.18 -5.117 1 94.88 86 SER A N 1
ATOM 675 C CA . SER A 1 86 ? -10.32 0.233 -4.105 1 94.88 86 SER A CA 1
ATOM 676 C C . SER A 1 86 ? -9.422 0.266 -2.871 1 94.88 86 SER A C 1
ATOM 678 O O . SER A 1 86 ? -9.898 0.091 -1.747 1 94.88 86 SER A O 1
ATOM 680 N N . LEU A 1 87 ? -8.172 0.445 -3.121 1 97.06 87 LEU A N 1
ATOM 681 C CA . LEU A 1 87 ? -7.277 0.537 -1.971 1 97.06 87 LEU A CA 1
ATOM 682 C C . LEU A 1 87 ? -7.59 1.776 -1.139 1 97.06 87 LEU A C 1
ATOM 684 O O . LEU A 1 87 ? -7.672 1.701 0.089 1 97.06 87 LEU A O 1
ATOM 688 N N . LEU A 1 88 ? -7.77 2.889 -1.811 1 97.5 88 LEU A N 1
ATOM 689 C CA . LEU A 1 88 ? -8.117 4.117 -1.107 1 97.5 88 LEU A CA 1
ATOM 690 C C . LEU A 1 88 ? -9.445 3.963 -0.368 1 97.5 88 LEU A C 1
ATOM 692 O O . LEU A 1 88 ? -9.625 4.531 0.712 1 97.5 88 LEU A O 1
ATOM 696 N N . GLU A 1 89 ? -10.375 3.227 -0.899 1 96.56 89 GLU A N 1
ATOM 697 C CA . GLU A 1 89 ? -11.641 2.967 -0.23 1 96.56 89 GLU A CA 1
ATOM 698 C C . GLU A 1 89 ? -11.43 2.217 1.082 1 96.56 89 GLU A C 1
ATOM 700 O O . GLU A 1 89 ? -12.023 2.57 2.107 1 96.56 89 GLU A O 1
ATOM 705 N N . VAL A 1 90 ? -10.617 1.222 1.04 1 96.81 90 VAL A N 1
ATOM 706 C CA . VAL A 1 90 ? -10.312 0.452 2.242 1 96.81 90 VAL A CA 1
ATOM 707 C C . VAL A 1 90 ? -9.633 1.349 3.273 1 96.81 90 VAL A C 1
ATOM 709 O O . VAL A 1 90 ? -10.016 1.358 4.445 1 96.81 90 VAL A O 1
ATOM 712 N N . LEU A 1 91 ? -8.625 2.107 2.83 1 97.5 91 LEU A N 1
ATOM 713 C CA . LEU A 1 91 ? -7.914 3.012 3.725 1 97.5 91 LEU A CA 1
ATOM 714 C C . LEU A 1 91 ? -8.859 4.039 4.328 1 97.5 91 LEU A C 1
ATOM 716 O O . LEU A 1 91 ? -8.789 4.336 5.523 1 97.5 91 LEU A O 1
ATOM 720 N N . ARG A 1 92 ? -9.75 4.57 3.496 1 97.25 92 ARG A N 1
ATOM 721 C CA . ARG A 1 92 ? -10.75 5.52 3.977 1 97.25 92 ARG A CA 1
ATOM 722 C C . ARG A 1 92 ? -11.57 4.918 5.109 1 97.25 92 ARG A C 1
ATOM 724 O O . ARG A 1 92 ? -11.734 5.531 6.164 1 97.25 92 ARG A O 1
ATOM 731 N N . ILE A 1 93 ? -12.086 3.725 4.902 1 96.38 93 ILE A N 1
ATOM 732 C CA . ILE A 1 93 ? -12.938 3.068 5.891 1 96.38 93 ILE A CA 1
ATOM 733 C C . ILE A 1 93 ? -12.156 2.865 7.188 1 96.38 93 ILE A C 1
ATOM 735 O O . ILE A 1 93 ? -12.656 3.148 8.273 1 96.38 93 ILE A O 1
ATOM 739 N N . ILE A 1 94 ? -10.938 2.455 7.121 1 97.25 94 ILE A N 1
ATOM 740 C CA . ILE A 1 94 ? -10.109 2.15 8.281 1 97.25 94 ILE A CA 1
ATOM 741 C C . ILE A 1 94 ? -9.766 3.441 9.031 1 97.25 94 ILE A C 1
ATOM 743 O O . ILE A 1 94 ? -9.922 3.52 10.25 1 97.25 94 ILE A O 1
ATOM 747 N N . PHE A 1 95 ? -9.414 4.535 8.312 1 98.25 95 PHE A N 1
ATOM 748 C CA . PHE A 1 95 ? -8.781 5.684 8.945 1 98.25 95 PHE A CA 1
ATOM 749 C C . PHE A 1 95 ? -9.789 6.805 9.172 1 98.25 95 PHE A C 1
ATOM 751 O O . PHE A 1 95 ? -9.438 7.871 9.672 1 98.25 95 PHE A O 1
ATOM 758 N N . THR A 1 96 ? -10.977 6.578 8.789 1 97.75 96 THR A N 1
ATOM 759 C CA . THR A 1 96 ? -12.039 7.496 9.188 1 97.75 96 THR A CA 1
ATOM 760 C C . THR A 1 96 ? -12.336 7.359 10.68 1 97.75 96 THR A C 1
ATOM 762 O O . THR A 1 96 ? -12.727 8.328 11.328 1 97.75 96 THR A O 1
ATOM 765 N N . SER A 1 97 ? -12.172 6.172 11.211 1 97.31 97 SER A N 1
ATOM 766 C CA . SER A 1 97 ? -12.344 5.945 12.641 1 97.31 97 SER A CA 1
ATOM 767 C C . SER A 1 97 ? -11.164 6.496 13.438 1 97.31 97 SER A C 1
ATOM 769 O O . SER A 1 97 ? -10.023 6.082 13.227 1 97.31 97 SER A O 1
ATOM 771 N N . ASN A 1 98 ? -11.461 7.387 14.352 1 97.5 98 ASN A N 1
ATOM 772 C CA . ASN A 1 98 ? -10.414 7.949 15.203 1 97.5 98 ASN A CA 1
ATOM 773 C C . ASN A 1 98 ? -9.727 6.871 16.031 1 97.5 98 ASN A C 1
ATOM 775 O O . ASN A 1 98 ? -8.508 6.891 16.188 1 97.5 98 ASN A O 1
ATOM 779 N N . ARG A 1 99 ? -10.492 6.016 16.531 1 97.5 99 ARG A N 1
ATOM 780 C CA . ARG A 1 99 ? -9.961 4.922 17.344 1 97.5 99 ARG A CA 1
ATOM 781 C C . ARG A 1 99 ? -8.977 4.078 16.531 1 97.5 99 ARG A C 1
ATOM 783 O O . ARG A 1 99 ? -7.867 3.809 17 1 97.5 99 ARG A O 1
ATOM 790 N N . MET A 1 100 ? -9.391 3.686 15.344 1 97.5 100 MET A N 1
ATOM 791 C CA . MET A 1 100 ? -8.523 2.875 14.492 1 97.5 100 MET A CA 1
ATOM 792 C C . MET A 1 100 ? -7.273 3.652 14.094 1 97.5 100 MET A C 1
ATOM 794 O O . MET A 1 100 ? -6.164 3.109 14.102 1 97.5 100 MET A O 1
ATOM 798 N N . THR A 1 101 ? -7.484 4.836 13.703 1 98.44 101 THR A N 1
ATOM 799 C CA . THR A 1 101 ? -6.359 5.668 13.297 1 98.44 101 THR A CA 1
ATOM 800 C C . THR A 1 101 ? -5.316 5.746 14.406 1 98.44 101 THR A C 1
ATOM 802 O O . THR A 1 101 ? -4.129 5.496 14.172 1 98.44 101 THR A O 1
ATOM 805 N N . ASN A 1 102 ? -5.758 6.039 15.617 1 98.06 102 ASN A N 1
ATOM 806 C CA . ASN A 1 102 ? -4.828 6.199 16.734 1 98.06 102 ASN A CA 1
ATOM 807 C C . ASN A 1 102 ? -4.168 4.875 17.109 1 98.06 102 ASN A C 1
ATOM 809 O O . ASN A 1 102 ? -3.025 4.855 17.562 1 98.06 102 ASN A O 1
ATOM 813 N N . PHE A 1 103 ? -4.828 3.85 16.906 1 98.06 103 PHE A N 1
ATOM 814 C CA . PHE A 1 103 ? -4.285 2.527 17.188 1 98.06 103 PHE A CA 1
ATOM 815 C C . PHE A 1 103 ? -3.217 2.143 16.172 1 98.06 103 PHE A C 1
ATOM 817 O O . PHE A 1 103 ? -2.182 1.582 16.547 1 98.06 103 PHE A O 1
ATOM 824 N N . LEU A 1 104 ? -3.463 2.424 14.898 1 97.88 104 LEU A N 1
ATOM 825 C CA . LEU A 1 104 ? -2.602 1.975 13.812 1 97.88 104 LEU A CA 1
ATOM 826 C C . LEU A 1 104 ? -1.467 2.967 13.57 1 97.88 104 LEU A C 1
ATOM 828 O O . LEU A 1 104 ? -0.445 2.615 12.977 1 97.88 104 LEU A O 1
ATOM 832 N N . PHE A 1 105 ? -1.658 4.09 14.047 1 98.44 105 PHE A N 1
ATOM 833 C CA . PHE A 1 105 ? -0.762 5.18 13.672 1 98.44 105 PHE A CA 1
ATOM 834 C C . PHE A 1 105 ? 0.666 4.883 14.117 1 98.44 105 PHE A C 1
ATOM 836 O O . PHE A 1 105 ? 1.613 5.094 13.359 1 98.44 105 PHE A O 1
ATOM 843 N N . PRO A 1 106 ? 0.906 4.328 15.328 1 97.94 106 PRO A N 1
ATOM 844 C CA . PRO A 1 106 ? 2.281 3.988 15.695 1 97.94 106 PRO A CA 1
ATOM 845 C C . PRO A 1 106 ? 2.916 2.979 14.742 1 97.94 106 PRO A C 1
ATOM 847 O O . PRO A 1 106 ? 4.125 3.029 14.5 1 97.94 106 PRO A O 1
ATOM 850 N N . PHE A 1 107 ? 2.164 2.156 14.203 1 96.81 107 PHE A N 1
ATOM 851 C CA . PHE A 1 107 ? 2.668 1.181 13.242 1 96.81 107 PHE A CA 1
ATOM 852 C C . PHE A 1 107 ? 3.023 1.853 11.922 1 96.81 107 PHE A C 1
ATOM 854 O O . PHE A 1 107 ? 3.975 1.449 11.25 1 96.81 107 PHE A O 1
ATOM 861 N N . LEU A 1 108 ? 2.217 2.832 11.539 1 97.81 108 LEU A N 1
ATOM 862 C CA . LEU A 1 108 ? 2.547 3.604 10.352 1 97.81 108 LEU A CA 1
ATOM 863 C C . LEU A 1 108 ? 3.893 4.305 10.508 1 97.81 108 LEU A C 1
ATOM 865 O O . LEU A 1 108 ? 4.707 4.312 9.586 1 97.81 108 LEU A O 1
ATOM 869 N N . LEU A 1 109 ? 4.117 4.859 11.695 1 97.75 109 LEU A N 1
ATOM 870 C CA . LEU A 1 109 ? 5.391 5.516 11.969 1 97.75 109 LEU A CA 1
ATOM 871 C C . LEU A 1 109 ? 6.543 4.52 11.906 1 97.75 109 LEU A C 1
ATOM 873 O O . LEU A 1 109 ? 7.605 4.824 11.352 1 97.75 109 LEU A O 1
ATOM 877 N N . TRP A 1 110 ? 6.32 3.383 12.383 1 96.25 110 TRP A N 1
ATOM 878 C CA . TRP A 1 110 ? 7.324 2.326 12.305 1 96.25 110 TRP A CA 1
ATOM 879 C C . TRP A 1 110 ? 7.582 1.924 10.859 1 96.25 110 TRP A C 1
ATOM 881 O O . TRP A 1 110 ? 8.734 1.76 10.445 1 96.25 110 TRP A O 1
ATOM 891 N N . GLY A 1 111 ? 6.465 1.744 10.109 1 95.69 111 GLY A N 1
ATOM 892 C CA . GLY A 1 111 ? 6.605 1.436 8.695 1 95.69 111 GLY A CA 1
ATOM 893 C C . GLY A 1 111 ? 7.418 2.465 7.938 1 95.69 111 GLY A C 1
ATOM 894 O O . GLY A 1 111 ? 8.234 2.113 7.086 1 95.69 111 GLY A O 1
ATOM 895 N N . ARG A 1 112 ? 7.191 3.639 8.258 1 96.06 112 ARG A N 1
ATOM 896 C CA . ARG A 1 112 ? 7.969 4.719 7.66 1 96.06 112 ARG A CA 1
ATOM 897 C C . ARG A 1 112 ? 9.453 4.57 7.98 1 96.06 112 ARG A C 1
ATOM 899 O O . ARG A 1 112 ? 10.297 4.582 7.082 1 96.06 112 ARG A O 1
ATOM 906 N N . ARG A 1 113 ? 9.766 4.496 9.234 1 95.56 113 ARG A N 1
ATOM 907 C CA . ARG A 1 113 ? 11.164 4.383 9.648 1 95.56 113 ARG A CA 1
ATOM 908 C C . ARG A 1 113 ? 11.836 3.195 8.977 1 95.56 113 ARG A C 1
ATOM 910 O O . ARG A 1 113 ? 12.945 3.32 8.453 1 95.56 113 ARG A O 1
ATOM 917 N N . PHE A 1 114 ? 11.172 2.168 8.93 1 95.69 114 PHE A N 1
ATOM 918 C CA . PHE A 1 114 ? 11.68 0.939 8.328 1 95.69 114 PHE A CA 1
ATOM 919 C C . PHE A 1 114 ? 11.938 1.127 6.84 1 95.69 114 PHE A C 1
ATOM 921 O O . PHE A 1 114 ? 12.992 0.756 6.332 1 95.69 114 PHE A O 1
ATOM 928 N N . SER A 1 115 ? 10.961 1.648 6.172 1 95.88 115 SER A N 1
ATOM 929 C CA . SER A 1 115 ? 11.078 1.812 4.723 1 95.88 115 SER A CA 1
ATOM 930 C C . SER A 1 115 ? 12.195 2.781 4.363 1 95.88 115 SER A C 1
ATOM 932 O O . SER A 1 115 ? 12.906 2.574 3.377 1 95.88 115 SER A O 1
ATOM 934 N N . LEU A 1 116 ? 12.375 3.803 5.148 1 95.12 116 LEU A N 1
ATOM 935 C CA . LEU A 1 116 ? 13.43 4.781 4.91 1 95.12 116 LEU A CA 1
ATOM 936 C C . LEU A 1 116 ? 14.805 4.156 5.129 1 95.12 116 LEU A C 1
ATOM 938 O O . LEU A 1 116 ? 15.734 4.402 4.352 1 95.12 116 LEU A O 1
ATOM 942 N N . THR A 1 117 ? 14.93 3.299 6.121 1 93.75 117 THR A N 1
ATOM 943 C CA . THR A 1 117 ? 16.188 2.611 6.395 1 93.75 117 THR A CA 1
ATOM 944 C C . THR A 1 117 ? 16.531 1.657 5.258 1 93.75 117 THR A C 1
ATOM 946 O O . THR A 1 117 ? 17.688 1.599 4.824 1 93.75 117 THR A O 1
ATOM 949 N N . LEU A 1 118 ? 15.617 0.934 4.742 1 92.31 118 LEU A N 1
ATOM 950 C CA . LEU A 1 118 ? 15.836 -0.013 3.654 1 92.31 118 LEU A CA 1
ATOM 951 C C . LEU A 1 118 ? 16.297 0.706 2.395 1 92.31 118 LEU A C 1
ATOM 953 O O . LEU A 1 118 ? 17.078 0.155 1.614 1 92.31 118 LEU A O 1
ATOM 957 N N . LYS A 1 119 ? 15.875 1.875 2.223 1 89.5 119 LYS A N 1
ATOM 958 C CA . LYS A 1 119 ? 16.219 2.65 1.032 1 89.5 119 LYS A CA 1
ATOM 959 C C . LYS A 1 119 ? 17.531 3.408 1.221 1 89.5 119 LYS A C 1
ATOM 961 O O . LYS A 1 119 ? 18 4.074 0.299 1 89.5 119 LYS A O 1
ATOM 966 N N . GLY A 1 120 ? 18.172 3.145 2.363 1 79.88 120 GLY A N 1
ATOM 967 C CA . GLY A 1 120 ? 19.406 3.836 2.658 1 79.88 120 GLY A CA 1
ATOM 968 C C . GLY A 1 120 ? 19.219 5.312 2.949 1 79.88 120 GLY A C 1
ATOM 969 O O . GLY A 1 120 ? 20.156 6.105 2.807 1 79.88 120 GLY A O 1
ATOM 970 N N . LYS A 1 121 ? 18.125 5.746 2.91 1 65.62 121 LYS A N 1
ATOM 971 C CA . LYS A 1 121 ? 17.828 7.145 3.227 1 65.62 121 LYS A CA 1
ATOM 972 C C . LYS A 1 121 ? 17.766 7.363 4.734 1 65.62 121 LYS A C 1
ATOM 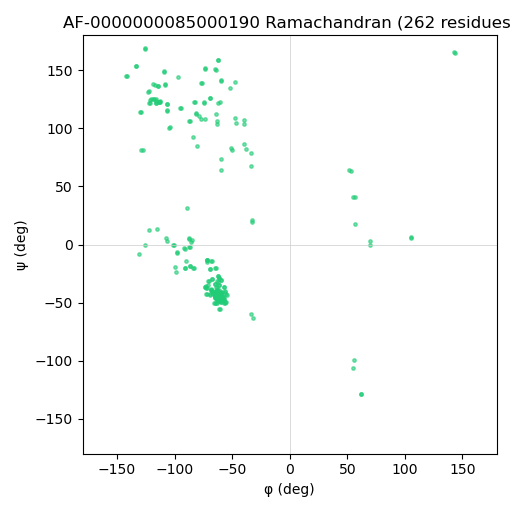974 O O . LYS A 1 121 ? 17.219 6.535 5.465 1 65.62 121 LYS A O 1
ATOM 979 N N . VAL A 1 122 ? 19.047 7.59 5.273 1 49.16 122 VAL A N 1
ATOM 980 C CA . VAL A 1 122 ? 19.125 7.855 6.707 1 49.16 122 VAL A CA 1
ATOM 981 C C . VAL A 1 122 ? 18.094 8.906 7.102 1 49.16 122 VAL A C 1
ATOM 983 O O . VAL A 1 122 ? 17.719 9.758 6.289 1 49.16 122 VAL A O 1
ATOM 986 N N . TRP A 1 123 ? 17.391 8.688 8.375 1 44.53 123 TRP A N 1
ATOM 987 C CA . TRP A 1 123 ? 16.641 9.695 9.109 1 44.53 123 TRP A CA 1
ATOM 988 C C . TRP A 1 123 ? 17.328 11.055 9.039 1 44.53 123 TRP A C 1
ATOM 990 O O . TRP A 1 123 ? 18.5 11.18 9.398 1 44.53 123 TRP A O 1
ATOM 1000 N N . HIS A 1 124 ? 17.156 11.797 8.008 1 43.94 124 HIS A N 1
ATOM 1001 C CA . HIS A 1 124 ? 17.75 13.117 8.211 1 43.94 124 HIS A CA 1
ATOM 1002 C C . HIS A 1 124 ? 16.922 13.953 9.18 1 43.94 124 HIS A C 1
ATOM 1004 O O . HIS A 1 124 ? 15.711 14.094 8.992 1 43.94 124 HIS A O 1
ATOM 1010 N N . PRO A 1 125 ? 17.359 14.188 10.359 1 37.38 125 PRO A N 1
ATOM 1011 C CA . PRO A 1 125 ? 16.703 15.164 11.219 1 37.38 125 PRO A CA 1
ATOM 1012 C C . PRO A 1 125 ? 16.422 16.484 10.508 1 37.38 125 PRO A C 1
ATOM 1014 O O . PRO A 1 125 ? 17.156 16.859 9.586 1 37.38 125 PRO A O 1
ATOM 1017 N N . VAL A 1 126 ? 15.219 16.844 10.18 1 39.09 126 VAL A N 1
ATOM 1018 C CA . VAL A 1 126 ? 14.992 18.219 9.766 1 39.09 126 VAL A CA 1
ATOM 1019 C C . VAL A 1 126 ? 15.945 19.156 10.508 1 39.09 126 VAL A C 1
ATOM 1021 O O . VAL A 1 126 ? 15.664 20.344 10.656 1 39.09 126 VAL A O 1
ATOM 1024 N N . SER A 1 127 ? 17.047 18.828 11.102 1 34.78 127 SER A N 1
ATOM 1025 C CA . SER A 1 127 ? 17.859 19.812 11.82 1 34.78 127 SER A CA 1
ATOM 1026 C C . SER A 1 127 ? 18.312 20.922 10.891 1 34.78 127 SER A C 1
ATOM 1028 O O . SER A 1 127 ? 18.406 20.734 9.672 1 34.78 127 SER A O 1
ATOM 1030 N N . GLY A 1 128 ? 18.328 22.312 11.406 1 32.16 128 GLY A N 1
ATOM 1031 C CA . GLY A 1 128 ? 18.828 23.625 11.031 1 32.16 128 GLY A CA 1
ATOM 1032 C C . GLY A 1 128 ? 20.156 23.547 10.273 1 32.16 128 GLY A C 1
ATOM 1033 O O . GLY A 1 128 ? 20.328 24.234 9.258 1 32.16 128 GLY A O 1
ATOM 1034 N N . ASN A 1 129 ? 21.266 22.953 10.914 1 31.7 129 ASN A N 1
ATOM 1035 C CA . ASN A 1 129 ? 22.656 23.391 10.734 1 31.7 129 ASN A CA 1
ATOM 1036 C C . ASN A 1 129 ? 23.281 22.719 9.516 1 31.7 129 ASN A C 1
ATOM 1038 O O . ASN A 1 129 ? 24.516 22.594 9.438 1 31.7 129 ASN A O 1
ATOM 1042 N N . HIS A 1 130 ? 22.875 21.922 8.633 1 34.84 130 HIS A N 1
ATOM 1043 C CA . HIS A 1 130 ? 23.938 21.594 7.676 1 34.84 130 HIS A CA 1
ATOM 1044 C C . HIS A 1 130 ? 24.438 22.859 6.969 1 34.84 130 HIS A C 1
ATOM 1046 O O . HIS A 1 130 ? 23.719 23.438 6.145 1 34.84 130 HIS A O 1
ATOM 1052 N N . GLN A 1 131 ? 25.219 23.781 7.574 1 27.45 131 GLN A N 1
ATOM 1053 C CA . GLN A 1 131 ? 26.25 24.594 6.945 1 27.45 131 GLN A CA 1
ATOM 1054 C C . GLN A 1 131 ? 27.047 23.781 5.93 1 27.45 131 GLN A C 1
ATOM 1056 O O . GLN A 1 131 ? 27.484 22.656 6.219 1 27.45 131 GLN A O 1
ATOM 1061 N N . PHE A 1 132 ? 26.922 23.938 4.617 1 26.14 132 PHE A N 1
ATOM 1062 C CA . PHE A 1 132 ? 27.938 23.719 3.588 1 26.14 132 PHE A CA 1
ATOM 1063 C C . PHE A 1 132 ? 29.328 24.078 4.109 1 26.14 132 PHE A C 1
ATOM 1065 O O . PHE A 1 132 ? 29.594 25.234 4.414 1 26.14 132 PHE A O 1
ATOM 1072 N N . PHE A 1 133 ? 30 23.375 5.117 1 20.09 133 PHE A N 1
ATOM 1073 C CA . PHE A 1 133 ? 31.438 23.484 4.875 1 20.09 133 PHE A CA 1
ATOM 1074 C C . PHE A 1 133 ? 31.859 22.547 3.744 1 20.09 133 PHE A C 1
ATOM 1076 O O . PHE A 1 133 ? 31.25 21.5 3.527 1 20.09 133 PHE A O 1
ATOM 1083 N N . MET B 1 1 ? 10.922 -20.266 -28.797 1 40.81 1 MET B N 1
ATOM 1084 C CA . MET B 1 1 ? 9.695 -19.547 -28.453 1 40.81 1 MET B CA 1
ATOM 1085 C C . MET B 1 1 ? 9.828 -18.828 -27.109 1 40.81 1 MET B C 1
ATOM 1087 O O . MET B 1 1 ? 10.094 -19.469 -26.094 1 40.81 1 MET B O 1
ATOM 1091 N N . SER B 1 2 ? 10.367 -17.656 -26.859 1 49.06 2 SER B N 1
ATOM 1092 C CA . SER B 1 2 ? 10.75 -16.938 -25.641 1 49.06 2 SER B CA 1
ATOM 1093 C C . SER B 1 2 ? 9.609 -16.906 -24.641 1 49.06 2 SER B C 1
ATOM 1095 O O . SER B 1 2 ? 8.539 -16.375 -24.922 1 49.06 2 SER B O 1
ATOM 1097 N N . ASP B 1 3 ? 9.383 -17.938 -23.828 1 63.69 3 ASP B N 1
ATOM 1098 C CA . ASP B 1 3 ? 8.195 -18.344 -23.094 1 63.69 3 ASP B CA 1
ATOM 1099 C C . ASP B 1 3 ? 7.809 -17.281 -22.062 1 63.69 3 ASP B C 1
ATOM 1101 O O . ASP B 1 3 ? 8.641 -16.859 -21.266 1 63.69 3 ASP B O 1
ATOM 1105 N N . LYS B 1 4 ? 6.762 -16.469 -22.234 1 83.62 4 LYS B N 1
ATOM 1106 C CA . LYS B 1 4 ? 6.148 -15.375 -21.484 1 83.62 4 LYS B CA 1
ATOM 1107 C C . LYS B 1 4 ? 5.641 -15.867 -20.125 1 83.62 4 LYS B C 1
ATOM 1109 O O . LYS B 1 4 ? 5.031 -16.938 -20.031 1 83.62 4 LYS B O 1
ATOM 1114 N N . SER B 1 5 ? 6.105 -15.289 -19.062 1 92.75 5 SER B N 1
ATOM 1115 C CA . SER B 1 5 ? 5.594 -15.57 -17.734 1 92.75 5 SER B CA 1
ATOM 1116 C C . SER B 1 5 ? 4.246 -14.891 -17.5 1 92.75 5 SER B C 1
ATOM 1118 O O . SER B 1 5 ? 3.998 -13.797 -18.016 1 92.75 5 SER B O 1
ATOM 1120 N N . LEU B 1 6 ? 3.414 -15.641 -16.875 1 96.06 6 LEU B N 1
ATOM 1121 C CA . LEU B 1 6 ? 2.068 -15.156 -16.594 1 96.06 6 LEU B CA 1
ATOM 1122 C C . LEU B 1 6 ? 1.838 -15.039 -15.086 1 96.06 6 LEU B C 1
ATOM 1124 O O . LEU B 1 6 ? 1.999 -16.016 -14.352 1 96.06 6 LEU B O 1
ATOM 1128 N N . PHE B 1 7 ? 1.507 -13.828 -14.656 1 97 7 PHE B N 1
ATOM 1129 C CA . PHE B 1 7 ? 1.192 -13.562 -13.258 1 97 7 PHE B CA 1
ATOM 1130 C C . PHE B 1 7 ? -0.304 -13.352 -13.07 1 97 7 PHE B C 1
ATOM 1132 O O . PHE B 1 7 ? -0.886 -12.445 -13.672 1 97 7 PHE B O 1
ATOM 1139 N N . ILE B 1 8 ? -0.919 -14.203 -12.227 1 98.19 8 ILE B N 1
ATOM 1140 C CA . ILE B 1 8 ? -2.357 -14.172 -11.992 1 98.19 8 ILE B CA 1
ATOM 1141 C C . ILE B 1 8 ? -2.637 -13.742 -10.555 1 98.19 8 ILE B C 1
ATOM 1143 O O . ILE B 1 8 ? -2.201 -14.406 -9.609 1 98.19 8 ILE B O 1
ATOM 1147 N N . TYR B 1 9 ? -3.391 -12.68 -10.477 1 98.06 9 TYR B N 1
ATOM 1148 C CA . TYR B 1 9 ? -3.674 -12.148 -9.148 1 98.06 9 TYR B CA 1
ATOM 1149 C C . TYR B 1 9 ? -5.176 -12.016 -8.922 1 98.06 9 TYR B C 1
ATOM 1151 O O . TYR B 1 9 ? -5.969 -12.242 -9.844 1 98.06 9 TYR B O 1
ATOM 1159 N N . ASP B 1 10 ? -5.555 -11.75 -7.648 1 97 10 ASP B N 1
ATOM 1160 C CA . ASP B 1 10 ? -6.949 -11.516 -7.281 1 97 10 ASP B CA 1
ATOM 1161 C C . ASP B 1 10 ? -7.316 -10.047 -7.453 1 97 10 ASP B C 1
ATOM 1163 O O . ASP B 1 10 ? -7.012 -9.219 -6.59 1 97 10 ASP B O 1
ATOM 1167 N N . GLY B 1 11 ? -8.055 -9.758 -8.453 1 96.44 11 GLY B N 1
ATOM 1168 C CA . GLY B 1 11 ? -8.414 -8.383 -8.781 1 96.44 11 GLY B CA 1
ATOM 1169 C C . GLY B 1 11 ? -9.406 -7.777 -7.809 1 96.44 11 GLY B C 1
ATOM 1170 O O . GLY B 1 11 ? -9.617 -6.562 -7.797 1 96.44 11 GLY B O 1
ATOM 1171 N N . GLU B 1 12 ? -10.031 -8.578 -6.98 1 95.25 12 GLU B N 1
ATOM 1172 C CA . GLU B 1 12 ? -10.984 -8.062 -6 1 95.25 12 GLU B CA 1
ATOM 1173 C C . GLU B 1 12 ? -10.273 -7.586 -4.738 1 95.25 12 GLU B C 1
ATOM 1175 O O . GLU B 1 12 ? -10.844 -6.844 -3.938 1 95.25 12 GLU B O 1
ATOM 1180 N N . CYS B 1 13 ? -9.125 -8.039 -4.562 1 97.25 13 CYS B N 1
ATOM 1181 C CA . CYS B 1 13 ? -8.32 -7.617 -3.42 1 97.25 13 CYS B CA 1
ATOM 1182 C C . CYS B 1 13 ? -7.621 -6.293 -3.701 1 97.25 13 CYS B C 1
ATOM 1184 O O . CYS B 1 13 ? -6.797 -6.199 -4.613 1 97.25 13 CYS B O 1
ATOM 1186 N N . PRO B 1 14 ? -7.867 -5.328 -2.881 1 97.06 14 PRO B N 1
ATOM 1187 C CA . PRO B 1 14 ? -7.301 -4.004 -3.145 1 97.06 14 PRO B CA 1
ATOM 1188 C C . PRO B 1 14 ? -5.773 -3.996 -3.088 1 97.06 14 PRO B C 1
ATOM 1190 O O . PRO B 1 14 ? -5.125 -3.314 -3.887 1 97.06 14 PRO B O 1
ATOM 1193 N N . PHE B 1 15 ? -5.195 -4.656 -2.166 1 97.25 15 PHE B N 1
ATOM 1194 C CA . PHE B 1 15 ? -3.74 -4.703 -2.047 1 97.25 15 PHE B CA 1
ATOM 1195 C C . PHE B 1 15 ? -3.127 -5.477 -3.209 1 97.25 15 PHE B C 1
ATOM 1197 O O . PHE B 1 15 ? -2.076 -5.094 -3.729 1 97.25 15 PHE B O 1
ATOM 1204 N N . CYS B 1 16 ? -3.762 -6.539 -3.617 1 98 16 CYS B N 1
ATOM 1205 C CA . CYS B 1 16 ? -3.295 -7.344 -4.742 1 98 16 CYS B CA 1
ATOM 1206 C C . CYS B 1 16 ? -3.326 -6.539 -6.035 1 98 16 CYS B C 1
ATOM 1208 O O . CYS B 1 16 ? -2.377 -6.582 -6.82 1 98 16 CYS B O 1
ATOM 1210 N N . ASN B 1 17 ? -4.453 -5.863 -6.168 1 96.69 17 ASN B N 1
ATOM 1211 C CA . ASN B 1 17 ? -4.605 -5.027 -7.355 1 96.69 17 ASN B CA 1
ATOM 1212 C C . ASN B 1 17 ? -3.506 -3.975 -7.441 1 96.69 17 ASN B C 1
ATOM 1214 O O . ASN B 1 17 ? -2.91 -3.777 -8.5 1 96.69 17 ASN B O 1
ATOM 1218 N N . HIS B 1 18 ? -3.268 -3.348 -6.363 1 96.62 18 HIS B N 1
ATOM 1219 C CA . HIS B 1 18 ? -2.242 -2.311 -6.332 1 96.62 18 HIS B CA 1
ATOM 1220 C C . HIS B 1 18 ? -0.858 -2.898 -6.586 1 96.62 18 HIS B C 1
ATOM 1222 O O . HIS B 1 18 ? -0.074 -2.342 -7.355 1 96.62 18 HIS B O 1
ATOM 1228 N N . PHE B 1 19 ? -0.564 -3.979 -5.984 1 97.88 19 PHE B N 1
ATOM 1229 C CA . PHE B 1 19 ? 0.717 -4.641 -6.199 1 97.88 19 PHE B CA 1
ATOM 1230 C C . PHE B 1 19 ? 0.898 -5.004 -7.668 1 97.88 19 PHE B C 1
ATOM 1232 O O . PHE B 1 19 ? 1.949 -4.738 -8.258 1 97.88 19 PHE B O 1
ATOM 1239 N N . ALA B 1 20 ? -0.102 -5.582 -8.289 1 97.44 20 ALA B N 1
ATOM 1240 C CA . ALA B 1 20 ? -0.067 -5.953 -9.695 1 97.44 20 ALA B CA 1
ATOM 1241 C C . ALA B 1 20 ? 0.185 -4.734 -10.578 1 97.44 20 ALA B C 1
ATOM 1243 O O . ALA B 1 20 ? 0.953 -4.805 -11.547 1 97.44 20 ALA B O 1
ATOM 1244 N N . GLN B 1 21 ? -0.448 -3.676 -10.219 1 95.56 21 GLN B N 1
ATOM 1245 C CA . GLN B 1 21 ? -0.27 -2.451 -10.992 1 95.56 21 GLN B CA 1
ATOM 1246 C C . GLN B 1 21 ? 1.165 -1.939 -10.891 1 95.56 21 GLN B C 1
ATOM 1248 O O . GLN B 1 21 ? 1.741 -1.492 -11.883 1 95.56 21 GLN B O 1
ATOM 1253 N N . LEU B 1 22 ? 1.702 -1.939 -9.695 1 96.25 22 LEU B N 1
ATOM 1254 C CA . LEU B 1 22 ? 3.086 -1.521 -9.5 1 96.25 22 LEU B CA 1
ATOM 1255 C C . LEU B 1 22 ? 4.031 -2.363 -10.352 1 96.25 22 LEU B C 1
ATOM 1257 O O . LEU B 1 22 ? 4.926 -1.827 -11.008 1 96.25 22 LEU B O 1
ATOM 1261 N N . ILE B 1 23 ? 3.846 -3.674 -10.312 1 96.25 23 ILE B N 1
ATOM 1262 C CA . ILE B 1 23 ? 4.695 -4.562 -11.102 1 96.25 23 ILE B CA 1
ATOM 1263 C C . ILE B 1 23 ? 4.531 -4.246 -12.586 1 96.25 23 ILE B C 1
ATOM 1265 O O . ILE B 1 23 ? 5.52 -4.137 -13.312 1 96.25 23 ILE B O 1
ATOM 1269 N N . GLU B 1 24 ? 3.363 -4.098 -13.031 1 94.19 24 GLU B N 1
ATOM 1270 C CA . GLU B 1 24 ? 3.047 -3.885 -14.445 1 94.19 24 GLU B CA 1
ATOM 1271 C C . GLU B 1 24 ? 3.676 -2.592 -14.961 1 94.19 24 GLU B C 1
ATOM 1273 O O . GLU B 1 24 ? 4.219 -2.561 -16.062 1 94.19 24 GLU B O 1
ATOM 1278 N N . LEU B 1 25 ? 3.633 -1.629 -14.109 1 91.25 25 LEU B N 1
ATOM 1279 C CA . LEU B 1 25 ? 3.969 -0.293 -14.594 1 91.25 25 LEU B CA 1
ATOM 1280 C C . LEU B 1 25 ? 5.402 0.074 -14.227 1 91.25 25 LEU B C 1
ATOM 1282 O O . LEU B 1 25 ? 6.016 0.921 -14.875 1 91.25 25 LEU B O 1
ATOM 1286 N N . LYS B 1 26 ? 5.965 -0.625 -13.242 1 91.19 26 LYS B N 1
ATOM 1287 C CA . LYS B 1 26 ? 7.164 -0.028 -12.664 1 91.19 26 LYS B CA 1
ATOM 1288 C C . LYS B 1 26 ? 8.297 -1.05 -12.57 1 91.19 26 LYS B C 1
ATOM 1290 O O . LYS B 1 26 ? 9.406 -0.719 -12.141 1 91.19 26 LYS B O 1
ATOM 1295 N N . SER B 1 27 ? 8.258 -2.416 -12.797 1 87.5 27 SER B N 1
ATOM 1296 C CA . SER B 1 27 ? 9.258 -3.457 -12.578 1 87.5 27 SER B CA 1
ATOM 1297 C C . SER B 1 27 ? 10.141 -3.645 -13.805 1 87.5 27 SER B C 1
ATOM 1299 O O . SER B 1 27 ? 11.234 -4.215 -13.703 1 87.5 27 SER B O 1
ATOM 1301 N N . SER B 1 28 ? 9.977 -3.236 -14.945 1 82.81 28 SER B N 1
ATOM 1302 C CA . SER B 1 28 ? 10.734 -3.441 -16.172 1 82.81 28 SER B CA 1
ATOM 1303 C C . SER B 1 28 ? 10.867 -4.926 -16.5 1 82.81 28 SER B C 1
ATOM 1305 O O . SER B 1 28 ? 11.844 -5.344 -17.125 1 82.81 28 SER B O 1
ATOM 1307 N N . LEU B 1 29 ? 10.062 -5.805 -15.93 1 85.56 29 LEU B N 1
ATOM 1308 C CA . LEU B 1 29 ? 10.078 -7.23 -16.234 1 85.56 29 LEU B CA 1
ATOM 1309 C C . LEU B 1 29 ? 9.672 -7.477 -17.688 1 85.56 29 LEU B C 1
ATOM 1311 O O . LEU B 1 29 ? 8.562 -7.141 -18.094 1 85.56 29 LEU B O 1
ATOM 1315 N N . PRO B 1 30 ? 10.688 -7.961 -18.516 1 78.44 30 PRO B N 1
ATOM 1316 C CA . PRO B 1 30 ? 10.328 -8.25 -19.906 1 78.44 30 PRO B CA 1
ATOM 1317 C C . PRO B 1 30 ? 9.484 -9.516 -20.047 1 78.44 30 PRO B C 1
ATOM 1319 O O . PRO B 1 30 ? 9.57 -10.414 -19.203 1 78.44 30 PRO B O 1
ATOM 1322 N N . GLU B 1 31 ? 8.602 -9.617 -21.109 1 82.94 31 GLU B N 1
ATOM 1323 C CA . GLU B 1 31 ? 7.859 -10.82 -21.453 1 82.94 31 GLU B CA 1
ATOM 1324 C C . GLU B 1 31 ? 7.043 -11.328 -20.266 1 82.94 31 GLU B C 1
ATOM 1326 O O . GLU B 1 31 ? 7.07 -12.523 -19.953 1 82.94 31 GLU B O 1
ATOM 1331 N N . PHE B 1 32 ? 6.465 -10.422 -19.578 1 88.94 32 PHE B N 1
ATOM 1332 C CA . PHE B 1 32 ? 5.621 -10.711 -18.422 1 88.94 32 PHE B CA 1
ATOM 1333 C C . PHE B 1 32 ? 4.195 -10.219 -18.656 1 88.94 32 PHE B C 1
ATOM 1335 O O . PHE B 1 32 ? 3.99 -9.109 -19.156 1 88.94 32 PHE B O 1
ATOM 1342 N N . GLU B 1 33 ? 3.32 -11.148 -18.5 1 94.12 33 GLU B N 1
ATOM 1343 C CA . GLU B 1 33 ? 1.909 -10.781 -18.547 1 94.12 33 GLU B CA 1
ATOM 1344 C C . GLU B 1 33 ? 1.268 -10.852 -17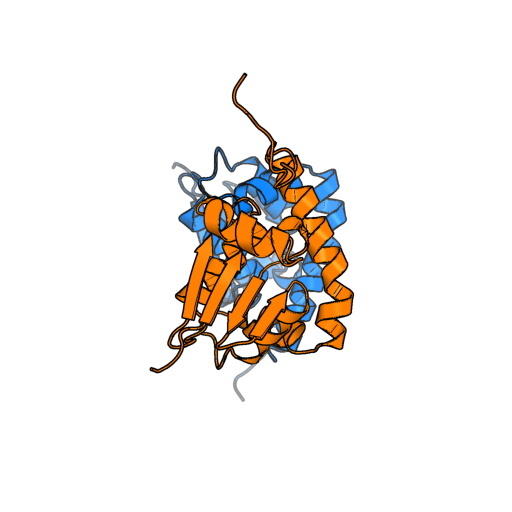.172 1 94.12 33 GLU B C 1
ATOM 1346 O O . GLU B 1 33 ? 1.523 -11.789 -16.406 1 94.12 33 GLU B O 1
ATOM 1351 N N . ILE B 1 34 ? 0.449 -9.867 -16.844 1 96.5 34 ILE B N 1
ATOM 1352 C CA . ILE B 1 34 ? -0.264 -9.805 -15.57 1 96.5 34 ILE B CA 1
ATOM 1353 C C . ILE B 1 34 ? -1.77 -9.766 -15.828 1 96.5 34 ILE B C 1
ATOM 1355 O O . ILE B 1 34 ? -2.26 -8.898 -16.562 1 96.5 34 ILE B O 1
ATOM 1359 N N . ILE B 1 35 ? -2.465 -10.688 -15.234 1 96.94 35 ILE B N 1
ATOM 1360 C CA . ILE B 1 35 ? -3.9 -10.695 -15.5 1 96.94 35 ILE B CA 1
ATOM 1361 C C . ILE B 1 35 ? -4.664 -10.836 -14.188 1 96.94 35 ILE B C 1
ATOM 1363 O O . ILE B 1 35 ? -4.164 -11.422 -13.227 1 96.94 35 ILE B O 1
ATOM 1367 N N . ASP B 1 36 ? -5.891 -10.312 -14.211 1 97.69 36 ASP B N 1
ATOM 1368 C CA . ASP B 1 36 ? -6.855 -10.523 -13.133 1 97.69 36 ASP B CA 1
ATOM 1369 C C . ASP B 1 36 ? -7.551 -11.875 -13.273 1 97.69 36 ASP B C 1
ATOM 1371 O O . ASP B 1 36 ? -8.375 -12.062 -14.164 1 97.69 36 ASP B O 1
ATOM 1375 N N . GLY B 1 37 ? -7.27 -12.75 -12.328 1 96.88 37 GLY B N 1
ATOM 1376 C CA . GLY B 1 37 ? -7.844 -14.086 -12.391 1 96.88 37 GLY B CA 1
ATOM 1377 C C . GLY B 1 37 ? -9.359 -14.086 -12.32 1 96.88 37 GLY B C 1
ATOM 1378 O O . GLY B 1 37 ? -10.016 -14.961 -12.891 1 96.88 37 GLY B O 1
ATOM 1379 N N . ARG B 1 38 ? -9.922 -13.102 -11.695 1 94.56 38 ARG B N 1
ATOM 1380 C CA . ARG B 1 38 ? -11.367 -13.039 -11.508 1 94.56 38 ARG B CA 1
ATOM 1381 C C . ARG B 1 38 ? -12.078 -12.734 -12.82 1 94.56 38 ARG B C 1
ATOM 1383 O O . ARG B 1 38 ? -13.289 -12.93 -12.93 1 94.56 38 ARG B O 1
ATOM 1390 N N . LYS B 1 39 ? -11.344 -12.344 -13.734 1 95.25 39 LYS B N 1
ATOM 1391 C CA . LYS B 1 39 ? -11.914 -12.039 -15.047 1 95.25 39 LYS B CA 1
ATOM 1392 C C . LYS B 1 39 ? -11.75 -13.211 -16.016 1 95.25 39 LYS B C 1
ATOM 1394 O O . LYS B 1 39 ? -12.211 -13.148 -17.156 1 95.25 39 LYS B O 1
ATOM 1399 N N . ASN B 1 40 ? -11.047 -14.227 -15.633 1 93.56 40 ASN B N 1
ATOM 1400 C CA . ASN B 1 40 ? -10.852 -15.438 -16.422 1 93.56 40 ASN B CA 1
ATOM 1401 C C . ASN B 1 40 ? -11.164 -16.688 -15.617 1 93.56 40 ASN B C 1
ATOM 1403 O O . ASN B 1 40 ? -10.25 -17.422 -15.227 1 93.56 40 ASN B O 1
ATOM 1407 N N . LEU B 1 41 ? -12.391 -17.031 -15.5 1 92.38 41 LEU B N 1
ATOM 1408 C CA . LEU B 1 41 ? -12.852 -18.094 -14.609 1 92.38 41 LEU B CA 1
ATOM 1409 C C . LEU B 1 41 ? -12.438 -19.453 -15.133 1 92.38 41 LEU B C 1
ATOM 1411 O O . LEU B 1 41 ? -12.164 -20.375 -14.344 1 92.38 41 LEU B O 1
ATOM 1415 N N . ALA B 1 42 ? -12.438 -19.578 -16.453 1 95.06 42 ALA B N 1
ATOM 1416 C CA . ALA B 1 42 ? -12.031 -20.859 -17.031 1 95.06 42 ALA B CA 1
ATOM 1417 C C . ALA B 1 42 ? -10.594 -21.203 -16.656 1 95.06 42 ALA B C 1
ATOM 1419 O O . ALA B 1 42 ? -10.312 -22.328 -16.234 1 95.06 42 ALA B O 1
ATOM 1420 N N . LEU B 1 43 ? -9.727 -20.25 -16.828 1 94.69 43 LEU B N 1
ATOM 1421 C CA . LEU B 1 43 ? -8.328 -20.438 -16.469 1 94.69 43 LEU B CA 1
ATOM 1422 C C . LEU B 1 43 ? -8.188 -20.734 -14.977 1 94.69 43 LEU B C 1
ATOM 1424 O O . LEU B 1 43 ? -7.457 -21.641 -14.586 1 94.69 43 LEU B O 1
ATOM 1428 N N . LEU B 1 44 ? -8.906 -20.062 -14.156 1 95.62 44 LEU B N 1
ATOM 1429 C CA . LEU B 1 44 ? -8.828 -20.25 -12.711 1 95.62 44 LEU B CA 1
ATOM 1430 C C . LEU B 1 44 ? -9.289 -21.641 -12.312 1 95.62 44 LEU B C 1
ATOM 1432 O O . LEU B 1 44 ? -8.695 -22.266 -11.422 1 95.62 44 LEU B O 1
ATOM 1436 N N . THR B 1 45 ? -10.312 -22.062 -12.945 1 95.62 45 THR B N 1
ATOM 1437 C CA . THR B 1 45 ? -10.844 -23.391 -12.656 1 95.62 45 THR B CA 1
ATOM 1438 C C . THR B 1 45 ? -9.812 -24.469 -12.992 1 95.62 45 THR B C 1
ATOM 1440 O O . THR B 1 45 ? -9.609 -25.406 -12.219 1 95.62 45 THR B O 1
ATOM 1443 N N . GLN B 1 46 ? -9.227 -24.328 -14.102 1 96.31 46 GLN B N 1
ATOM 1444 C CA . GLN B 1 46 ? -8.195 -25.266 -14.516 1 96.31 46 GLN B CA 1
ATOM 1445 C C . GLN B 1 46 ? -7.059 -25.312 -13.5 1 96.31 46 GLN B C 1
ATOM 1447 O O . GLN B 1 46 ? -6.621 -26.391 -13.094 1 96.31 46 GLN B O 1
ATOM 1452 N N . LEU B 1 47 ? -6.598 -24.203 -13.086 1 96.88 47 LEU B N 1
ATOM 1453 C CA . LEU B 1 47 ? -5.5 -24.109 -12.133 1 96.88 47 LEU B CA 1
ATOM 1454 C C . LEU B 1 47 ? -5.926 -24.641 -10.766 1 96.88 47 LEU B C 1
ATOM 1456 O O . LEU B 1 47 ? -5.148 -25.328 -10.094 1 96.88 47 LEU B O 1
ATOM 1460 N N . TYR B 1 48 ? -7.141 -24.312 -10.414 1 96.62 48 TYR B N 1
ATOM 1461 C CA . TYR B 1 48 ? -7.676 -24.812 -9.148 1 96.62 48 TYR B CA 1
ATOM 1462 C C . TYR B 1 48 ? -7.652 -26.344 -9.117 1 96.62 48 TYR B C 1
ATOM 1464 O O . TYR B 1 48 ? -7.25 -26.938 -8.117 1 96.62 48 TYR B O 1
ATOM 1472 N N . ASN B 1 49 ? -8.07 -26.922 -10.219 1 96.94 49 ASN B N 1
ATOM 1473 C CA . ASN B 1 49 ? -8.109 -28.391 -10.32 1 96.94 49 ASN B CA 1
ATOM 1474 C C . ASN B 1 49 ? -6.703 -28.984 -10.242 1 96.94 49 ASN B C 1
ATOM 1476 O O . ASN B 1 49 ? -6.547 -30.172 -9.938 1 96.94 49 ASN B O 1
ATOM 1480 N N . GLN B 1 50 ? -5.75 -28.203 -10.5 1 96.81 50 GLN B N 1
ATOM 1481 C CA . GLN B 1 50 ? -4.359 -28.641 -10.398 1 96.81 50 GLN B CA 1
ATOM 1482 C C . GLN B 1 50 ? -3.795 -28.375 -9.008 1 96.81 50 GLN B C 1
ATOM 1484 O O . GLN B 1 50 ? -2.627 -28.656 -8.742 1 96.81 50 GLN B O 1
ATOM 1489 N N . GLY B 1 51 ? -4.602 -27.734 -8.148 1 97 51 GLY B N 1
ATOM 1490 C CA . GLY B 1 51 ? -4.191 -27.531 -6.77 1 97 51 GLY B CA 1
ATOM 1491 C C . GLY B 1 51 ? -3.783 -26.094 -6.48 1 97 51 GLY B C 1
ATOM 1492 O O . GLY B 1 51 ? -3.34 -25.781 -5.375 1 97 51 GLY B O 1
ATOM 1493 N N . TYR B 1 52 ? -3.947 -25.219 -7.426 1 98.12 52 TYR B N 1
ATOM 1494 C CA . TYR B 1 52 ? -3.555 -23.828 -7.258 1 98.12 52 TYR B CA 1
ATOM 1495 C C . TYR B 1 52 ? -4.773 -22.938 -7.02 1 98.12 52 TYR B C 1
ATOM 1497 O O . TYR B 1 52 ? -5.445 -22.531 -7.969 1 98.12 52 TYR B O 1
ATOM 1505 N N . ASP B 1 53 ? -4.953 -22.609 -5.758 1 97.88 53 ASP B N 1
ATOM 1506 C CA . ASP B 1 53 ? -6.094 -21.812 -5.316 1 97.88 53 ASP B CA 1
ATOM 1507 C C . ASP B 1 53 ? -5.73 -20.328 -5.223 1 97.88 53 ASP B C 1
ATOM 1509 O O . ASP B 1 53 ? -4.914 -19.938 -4.387 1 97.88 53 ASP B O 1
ATOM 1513 N N . LEU B 1 54 ? -6.398 -19.516 -6.023 1 97.62 54 LEU B N 1
ATOM 1514 C CA . LEU B 1 54 ? -6.117 -18.094 -6.035 1 97.62 54 LEU B CA 1
ATOM 1515 C C . LEU B 1 54 ? -6.391 -17.469 -4.668 1 97.62 54 LEU B C 1
ATOM 1517 O O . LEU B 1 54 ? -5.754 -16.484 -4.289 1 97.62 54 LEU B O 1
ATOM 1521 N N . ASN B 1 55 ? -7.355 -18.062 -3.871 1 95.62 55 ASN B N 1
ATOM 1522 C CA . ASN B 1 55 ? -7.676 -17.547 -2.545 1 95.62 55 ASN B CA 1
ATOM 1523 C C . ASN B 1 55 ? -6.52 -17.75 -1.57 1 95.62 55 ASN B C 1
ATOM 1525 O O . ASN B 1 55 ? -6.508 -17.172 -0.482 1 95.62 55 ASN B O 1
ATOM 1529 N N . LYS B 1 56 ? -5.598 -18.578 -1.994 1 97.38 56 LYS B N 1
ATOM 1530 C CA . LYS B 1 56 ? -4.449 -18.875 -1.136 1 97.38 56 LYS B CA 1
ATOM 1531 C C . LYS B 1 56 ? -3.186 -18.188 -1.665 1 97.38 56 LYS B C 1
ATOM 1533 O O . LYS B 1 56 ? -2.08 -18.5 -1.209 1 97.38 56 LYS B O 1
ATOM 1538 N N . GLY B 1 57 ? -3.395 -17.453 -2.695 1 98 57 GLY B N 1
ATOM 1539 C CA . GLY B 1 57 ? -2.27 -16.672 -3.178 1 98 57 GLY B CA 1
ATOM 1540 C C . GLY B 1 57 ? -2.219 -16.562 -4.691 1 98 57 GLY B C 1
ATOM 1541 O O . GLY B 1 57 ? -2.887 -17.328 -5.395 1 98 57 GLY B O 1
ATOM 1542 N N . ALA B 1 58 ? -1.412 -15.625 -5.141 1 98.44 58 ALA B N 1
ATOM 1543 C CA . ALA B 1 58 ? -1.2 -15.422 -6.574 1 98.44 58 ALA B CA 1
ATOM 1544 C C . ALA B 1 58 ? -0.585 -16.656 -7.219 1 98.44 58 ALA B C 1
ATOM 1546 O O . ALA B 1 58 ? 0.001 -17.5 -6.531 1 98.44 58 ALA B O 1
ATOM 1547 N N . ILE B 1 59 ? -0.749 -16.734 -8.453 1 98.62 59 ILE B N 1
ATOM 1548 C CA . ILE B 1 59 ? -0.201 -17.844 -9.242 1 98.62 59 ILE B CA 1
ATOM 1549 C C . ILE B 1 59 ? 0.708 -17.281 -10.336 1 98.62 59 ILE B C 1
ATOM 1551 O O . ILE B 1 59 ? 0.338 -16.344 -11.039 1 98.62 59 ILE B O 1
ATOM 1555 N N . LEU B 1 60 ? 1.865 -17.859 -10.445 1 97.81 60 LEU B N 1
ATOM 1556 C CA . LEU B 1 60 ? 2.84 -17.469 -11.461 1 97.81 60 LEU B CA 1
ATOM 1557 C C . LEU B 1 60 ? 3.215 -18.656 -12.336 1 97.81 60 LEU B C 1
ATOM 1559 O O . LEU B 1 60 ? 3.65 -19.703 -11.828 1 97.81 60 LEU B O 1
ATOM 1563 N N . ILE B 1 61 ? 2.994 -18.5 -13.57 1 96.56 61 ILE B N 1
ATOM 1564 C CA . ILE B 1 61 ? 3.381 -19.516 -14.539 1 96.56 61 ILE B CA 1
ATOM 1565 C C . ILE B 1 61 ? 4.594 -19.047 -15.328 1 96.56 61 ILE B C 1
ATOM 1567 O O . ILE B 1 61 ? 4.527 -18.031 -16.031 1 96.56 61 ILE B O 1
ATOM 1571 N N . SER B 1 62 ? 5.625 -19.703 -15.156 1 91.56 62 SER B N 1
ATOM 1572 C CA . SER B 1 62 ? 6.852 -19.406 -15.891 1 91.56 62 SER B CA 1
ATOM 1573 C C . SER B 1 62 ? 7.43 -20.656 -16.531 1 91.56 62 SER B C 1
ATOM 1575 O O . SER B 1 62 ? 7.852 -21.594 -15.844 1 91.56 62 SER B O 1
ATOM 1577 N N . ASP B 1 63 ? 7.406 -20.609 -17.938 1 83.88 63 ASP B N 1
ATOM 1578 C CA . ASP B 1 63 ? 7.84 -21.766 -18.719 1 83.88 63 ASP B CA 1
ATOM 1579 C C . ASP B 1 63 ? 7.078 -23.016 -18.312 1 83.88 63 ASP B C 1
ATOM 1581 O O . ASP B 1 63 ? 5.859 -23.094 -18.453 1 83.88 63 ASP B O 1
ATOM 1585 N N . GLU B 1 64 ? 7.598 -24.016 -17.594 1 82.81 64 GLU B N 1
ATOM 1586 C CA . GLU B 1 64 ? 6.941 -25.266 -17.219 1 82.81 64 GLU B CA 1
ATOM 1587 C C . GLU B 1 64 ? 6.758 -25.359 -15.711 1 82.81 64 GLU B C 1
ATOM 1589 O O . GLU B 1 64 ? 6.301 -26.391 -15.203 1 82.81 64 GLU B O 1
ATOM 1594 N N . ASN B 1 65 ? 6.969 -24.203 -15.156 1 93.25 65 ASN B N 1
ATOM 1595 C CA . ASN B 1 65 ? 6.855 -24.234 -13.703 1 93.25 65 ASN B CA 1
ATOM 1596 C C . ASN B 1 65 ? 5.738 -23.312 -13.211 1 93.25 65 ASN B C 1
ATOM 1598 O O . ASN B 1 65 ? 5.535 -22.234 -13.758 1 93.25 65 ASN B O 1
ATOM 1602 N N . ILE B 1 66 ? 5.012 -23.844 -12.242 1 97.25 66 ILE B N 1
ATOM 1603 C CA . ILE B 1 66 ? 3.967 -23.047 -11.609 1 97.25 66 ILE B CA 1
ATOM 1604 C C . ILE B 1 66 ? 4.344 -22.75 -10.164 1 97.25 66 ILE B C 1
ATOM 1606 O O . ILE B 1 66 ? 4.676 -23.672 -9.406 1 97.25 66 ILE B O 1
ATOM 1610 N N . MET B 1 67 ? 4.398 -21.5 -9.828 1 97.88 67 MET B N 1
ATOM 1611 C CA . MET B 1 67 ? 4.609 -21.062 -8.453 1 97.88 67 MET B CA 1
ATOM 1612 C C . MET B 1 67 ? 3.334 -20.453 -7.883 1 97.88 67 MET B C 1
ATOM 1614 O O . MET B 1 67 ? 2.566 -19.812 -8.609 1 97.88 67 MET B O 1
ATOM 1618 N N . HIS B 1 68 ? 3.199 -20.625 -6.586 1 98.62 68 HIS B N 1
ATOM 1619 C CA . HIS B 1 68 ? 1.93 -20.266 -5.965 1 98.62 68 HIS B CA 1
ATOM 1620 C C . HIS B 1 68 ? 2.148 -19.625 -4.594 1 98.62 68 HIS B C 1
ATOM 1622 O O . HIS B 1 68 ? 3.059 -20.031 -3.861 1 98.62 68 HIS B O 1
ATOM 1628 N N . GLY B 1 69 ? 1.323 -18.703 -4.285 1 98.19 69 GLY B N 1
ATOM 1629 C CA . GLY B 1 69 ? 1.386 -18.109 -2.959 1 98.19 69 GLY B CA 1
ATOM 1630 C C . GLY B 1 69 ? 2.705 -17.406 -2.678 1 98.19 69 GLY B C 1
ATOM 1631 O O . GLY B 1 69 ? 3.164 -16.594 -3.477 1 98.19 69 GLY B O 1
ATOM 1632 N N . ALA B 1 70 ? 3.244 -17.766 -1.589 1 98.62 70 ALA B N 1
ATOM 1633 C CA . ALA B 1 70 ? 4.496 -17.172 -1.141 1 98.62 70 ALA B CA 1
ATOM 1634 C C . ALA B 1 70 ? 5.598 -17.344 -2.182 1 98.62 70 ALA B C 1
ATOM 1636 O O . ALA B 1 70 ? 6.371 -16.422 -2.443 1 98.62 70 ALA B O 1
ATOM 1637 N N . ASP B 1 71 ? 5.59 -18.469 -2.846 1 98.31 71 ASP B N 1
ATOM 1638 C CA . ASP B 1 71 ? 6.613 -18.766 -3.842 1 98.31 71 ASP B CA 1
ATOM 1639 C C . ASP B 1 71 ? 6.496 -17.844 -5.047 1 98.31 71 ASP B C 1
ATOM 1641 O O . ASP B 1 71 ? 7.504 -17.406 -5.602 1 98.31 71 ASP B O 1
ATOM 1645 N N . ALA B 1 72 ? 5.316 -17.594 -5.445 1 98.38 72 ALA B N 1
ATOM 1646 C CA . ALA B 1 72 ? 5.086 -16.703 -6.578 1 98.38 72 ALA B CA 1
ATOM 1647 C C . ALA B 1 72 ? 5.562 -15.281 -6.262 1 98.38 72 ALA B C 1
ATOM 1649 O O . ALA B 1 72 ? 6.258 -14.656 -7.066 1 98.38 72 ALA B O 1
ATOM 1650 N N . ILE B 1 73 ? 5.203 -14.812 -5.09 1 98.44 73 ILE B N 1
ATOM 1651 C CA . ILE B 1 73 ? 5.57 -13.469 -4.66 1 98.44 73 ILE B CA 1
ATOM 1652 C C . ILE B 1 73 ? 7.09 -13.367 -4.535 1 98.44 73 ILE B C 1
ATOM 1654 O O . ILE B 1 73 ? 7.695 -12.398 -5 1 98.44 73 ILE B O 1
ATOM 1658 N N . ASN B 1 74 ? 7.629 -14.359 -3.92 1 98.38 74 ASN B N 1
ATOM 1659 C CA . ASN B 1 74 ? 9.078 -14.391 -3.764 1 98.38 74 ASN B CA 1
ATOM 1660 C C . ASN B 1 74 ? 9.789 -14.352 -5.117 1 98.38 74 ASN B C 1
ATOM 1662 O O . ASN B 1 74 ? 10.711 -13.555 -5.316 1 98.38 74 ASN B O 1
ATOM 1666 N N . TRP B 1 75 ? 9.352 -15.117 -6.016 1 96.38 75 TRP B N 1
ATOM 1667 C CA . TRP B 1 75 ? 9.992 -15.219 -7.324 1 96.38 75 TRP B CA 1
ATOM 1668 C C . TRP B 1 75 ? 9.875 -13.906 -8.094 1 96.38 75 TRP B C 1
ATOM 1670 O O . TRP B 1 75 ? 10.875 -13.383 -8.594 1 96.38 75 TRP B O 1
ATOM 1680 N N . ILE B 1 76 ? 8.711 -13.422 -8.148 1 96.19 76 ILE B N 1
ATOM 1681 C CA . ILE B 1 76 ? 8.508 -12.227 -8.961 1 96.19 76 ILE B CA 1
ATOM 1682 C C . ILE B 1 76 ? 9.336 -11.07 -8.398 1 96.19 76 ILE B C 1
ATOM 1684 O O . ILE B 1 76 ? 9.953 -10.32 -9.156 1 96.19 76 ILE B O 1
ATOM 1688 N N . CYS B 1 77 ? 9.344 -10.898 -7.102 1 97 77 CYS B N 1
ATOM 1689 C CA . CYS B 1 77 ? 10.109 -9.82 -6.492 1 97 77 CYS B CA 1
ATOM 1690 C C . CYS B 1 77 ? 11.602 -10.016 -6.711 1 97 77 CYS B C 1
ATOM 1692 O O . CYS B 1 77 ? 12.344 -9.047 -6.883 1 97 77 CYS B O 1
ATOM 1694 N N . SER B 1 78 ? 12.055 -11.266 -6.734 1 95.81 78 SER B N 1
ATOM 1695 C CA . SER B 1 78 ? 13.469 -11.562 -6.949 1 95.81 78 SER B CA 1
ATOM 1696 C C . SER B 1 78 ? 13.883 -11.242 -8.375 1 95.81 78 SER B C 1
ATOM 1698 O O . SER B 1 78 ? 15.062 -10.984 -8.641 1 95.81 78 SER B O 1
ATOM 1700 N N . GLU B 1 79 ? 12.914 -11.172 -9.297 1 94 79 GLU B N 1
ATOM 1701 C CA . GLU B 1 79 ? 13.211 -10.953 -10.711 1 94 79 GLU B CA 1
ATOM 1702 C C . GLU B 1 79 ? 13.219 -9.469 -11.055 1 94 79 GLU B C 1
ATOM 1704 O O . GLU B 1 79 ? 13.727 -9.07 -12.109 1 94 79 GLU B O 1
ATOM 1709 N N . ILE B 1 80 ? 12.594 -8.688 -10.227 1 94.81 80 ILE B N 1
ATOM 1710 C CA . ILE B 1 80 ? 12.539 -7.254 -10.469 1 94.81 80 ILE B CA 1
ATOM 1711 C C . ILE B 1 80 ? 13.93 -6.645 -10.281 1 94.81 80 ILE B C 1
ATOM 1713 O O . ILE B 1 80 ? 14.594 -6.902 -9.281 1 94.81 80 ILE B O 1
ATOM 1717 N N . LYS B 1 81 ? 14.289 -5.938 -11.375 1 90.88 81 LYS B N 1
ATOM 1718 C CA . LYS B 1 81 ? 15.562 -5.23 -11.305 1 90.88 81 LYS B CA 1
ATOM 1719 C C . LYS B 1 81 ? 15.359 -3.719 -11.391 1 90.88 81 LYS B C 1
ATOM 1721 O O . LYS B 1 81 ? 14.727 -3.223 -12.32 1 90.88 81 LYS B O 1
ATOM 1726 N N . GLU B 1 82 ? 15.797 -3 -10.484 1 89.5 82 GLU B N 1
ATOM 1727 C CA . GLU B 1 82 ? 15.828 -1.54 -10.461 1 89.5 82 GLU B CA 1
ATOM 1728 C C . GLU B 1 82 ? 14.445 -0.958 -10.734 1 89.5 82 GLU B C 1
ATOM 1730 O O . GLU B 1 82 ? 14.25 -0.225 -11.703 1 89.5 82 GLU B O 1
ATOM 1735 N N . PRO B 1 83 ? 13.523 -1.227 -9.875 1 93.5 83 PRO B N 1
ATOM 1736 C CA . PRO B 1 83 ? 12.203 -0.642 -10.109 1 93.5 83 PRO B CA 1
ATOM 1737 C C . PRO B 1 83 ? 12.211 0.884 -10.031 1 93.5 83 PRO B C 1
ATOM 1739 O O . PRO B 1 83 ? 13.031 1.466 -9.32 1 93.5 83 PRO B O 1
ATOM 1742 N N . SER B 1 84 ? 11.352 1.495 -10.742 1 93.31 84 SER B N 1
ATOM 1743 C CA . SER B 1 84 ? 11.281 2.951 -10.789 1 93.31 84 SER B CA 1
ATOM 1744 C C . SER B 1 84 ? 10.406 3.502 -9.672 1 93.31 84 SER B C 1
ATOM 1746 O O . SER B 1 84 ? 10.266 4.719 -9.523 1 93.31 84 SER B O 1
ATOM 1748 N N . ASP B 1 85 ? 9.828 2.703 -8.898 1 95.38 85 ASP B N 1
ATOM 1749 C CA . ASP B 1 85 ? 8.922 3.082 -7.82 1 95.38 85 ASP B CA 1
ATOM 1750 C C . ASP B 1 85 ? 9.516 2.723 -6.457 1 95.38 85 ASP B C 1
ATOM 1752 O O . ASP B 1 85 ? 9.992 1.603 -6.258 1 95.38 85 ASP B O 1
ATOM 1756 N N . SER B 1 86 ? 9.359 3.703 -5.562 1 94.94 86 SER B N 1
ATOM 1757 C CA . SER B 1 86 ? 10.023 3.518 -4.273 1 94.94 86 SER B CA 1
ATOM 1758 C C . SER B 1 86 ? 9.305 2.465 -3.434 1 94.94 86 SER B C 1
ATOM 1760 O O . SER B 1 86 ? 9.945 1.72 -2.688 1 94.94 86 SER B O 1
ATOM 1762 N N . LEU B 1 87 ? 8.016 2.457 -3.545 1 97.12 87 LEU B N 1
ATOM 1763 C CA . LEU B 1 87 ? 7.293 1.433 -2.801 1 97.12 87 LEU B CA 1
ATOM 1764 C C . LEU B 1 87 ? 7.629 0.04 -3.322 1 97.12 87 LEU B C 1
ATOM 1766 O O . LEU B 1 87 ? 7.891 -0.875 -2.537 1 97.12 87 LEU B O 1
ATOM 1770 N N . LEU B 1 88 ? 7.645 -0.094 -4.625 1 97.44 88 LEU B N 1
ATOM 1771 C CA . LEU B 1 88 ? 8 -1.377 -5.219 1 97.44 88 LEU B CA 1
ATOM 1772 C C . LEU B 1 88 ? 9.422 -1.773 -4.84 1 97.44 88 LEU B C 1
ATOM 1774 O O . LEU B 1 88 ? 9.719 -2.959 -4.664 1 97.44 88 LEU B O 1
ATOM 1778 N N . GLU B 1 89 ? 10.32 -0.839 -4.719 1 96.56 89 GLU B N 1
ATOM 1779 C CA . GLU B 1 89 ? 11.688 -1.119 -4.293 1 96.56 89 GLU B CA 1
ATOM 1780 C C . GLU B 1 89 ? 11.711 -1.704 -2.885 1 96.56 89 GLU B C 1
ATOM 1782 O O . GLU B 1 89 ? 12.414 -2.686 -2.629 1 96.56 89 GLU B O 1
ATOM 1787 N N . VAL B 1 90 ? 10.961 -1.106 -2.006 1 96.81 90 VAL B N 1
ATOM 1788 C CA . VAL B 1 90 ? 10.891 -1.604 -0.636 1 96.81 90 VAL B CA 1
ATOM 1789 C C . VAL B 1 90 ? 10.305 -3.012 -0.627 1 96.81 90 VAL B C 1
ATOM 1791 O O . VAL B 1 90 ? 10.844 -3.914 0.018 1 96.81 90 VAL B O 1
ATOM 1794 N N . LEU B 1 91 ? 9.195 -3.211 -1.348 1 97.5 91 LEU B N 1
ATOM 1795 C CA . LEU B 1 91 ? 8.555 -4.52 -1.422 1 97.5 91 LEU B CA 1
ATOM 1796 C C . LEU B 1 91 ? 9.508 -5.559 -2 1 97.5 91 LEU B C 1
ATOM 1798 O O . LEU B 1 91 ? 9.586 -6.684 -1.501 1 97.5 91 LEU B O 1
ATOM 1802 N N . ARG B 1 92 ? 10.234 -5.156 -3.043 1 97.19 92 ARG B N 1
ATOM 1803 C CA . ARG B 1 92 ? 11.227 -6.047 -3.641 1 97.19 92 ARG B CA 1
ATOM 1804 C C . ARG B 1 92 ? 12.25 -6.508 -2.602 1 97.19 92 ARG B C 1
ATOM 1806 O O . ARG B 1 92 ? 12.508 -7.707 -2.473 1 97.19 92 ARG B O 1
ATOM 1813 N N . ILE B 1 93 ? 12.812 -5.578 -1.867 1 96.38 93 ILE B N 1
ATOM 1814 C CA . ILE B 1 93 ? 13.828 -5.895 -0.875 1 96.38 93 ILE B CA 1
ATOM 1815 C C . ILE B 1 93 ? 13.258 -6.848 0.172 1 96.38 93 ILE B C 1
ATOM 1817 O O . ILE B 1 93 ? 13.891 -7.84 0.532 1 96.38 93 ILE B O 1
ATOM 1821 N N . ILE B 1 94 ? 12.07 -6.633 0.625 1 97.19 94 ILE B N 1
ATOM 1822 C CA . ILE B 1 94 ? 11.438 -7.418 1.68 1 97.19 94 ILE B CA 1
ATOM 1823 C C . ILE B 1 94 ? 11.125 -8.82 1.161 1 97.19 94 ILE B C 1
ATOM 1825 O O . ILE B 1 94 ? 11.445 -9.82 1.81 1 97.19 94 ILE B O 1
ATOM 1829 N N . PHE B 1 95 ? 10.586 -8.961 -0.07 1 98.25 95 PHE B N 1
ATOM 1830 C CA . PHE B 1 95 ? 9.977 -10.211 -0.504 1 98.25 95 PHE B CA 1
ATOM 1831 C C . PHE B 1 95 ? 10.93 -11 -1.393 1 98.25 95 PHE B C 1
ATOM 1833 O O . PHE B 1 95 ? 10.586 -12.078 -1.875 1 98.25 95 PHE B O 1
ATOM 1840 N N . THR B 1 96 ? 12.062 -10.469 -1.615 1 97.75 96 THR B N 1
ATOM 1841 C CA . THR B 1 96 ? 13.102 -11.273 -2.244 1 97.75 96 THR B CA 1
ATOM 1842 C C . THR B 1 96 ? 13.617 -12.344 -1.284 1 97.75 96 THR B C 1
ATOM 1844 O O . THR B 1 96 ? 14.031 -13.422 -1.713 1 97.75 96 THR B O 1
ATOM 1847 N N . SER B 1 97 ? 13.609 -12.039 -0.013 1 97.31 97 SER B N 1
ATOM 1848 C CA . SER B 1 97 ? 13.992 -13.016 0.998 1 97.31 97 SER B CA 1
ATOM 1849 C C . SER B 1 97 ? 12.906 -14.062 1.203 1 97.31 97 SER B C 1
ATOM 1851 O O . SER B 1 97 ? 11.781 -13.727 1.573 1 97.31 97 SER B O 1
ATOM 1853 N N . ASN B 1 98 ? 13.258 -15.312 1.025 1 97.56 98 ASN B N 1
ATOM 1854 C CA . ASN B 1 98 ? 12.312 -16.406 1.233 1 97.56 98 ASN B CA 1
ATOM 1855 C C . ASN B 1 98 ? 11.82 -16.453 2.678 1 97.56 98 ASN B C 1
ATOM 1857 O O . ASN B 1 98 ? 10.641 -16.688 2.93 1 97.56 98 ASN B O 1
ATOM 1861 N N . ARG B 1 99 ? 12.703 -16.266 3.525 1 97.62 99 ARG B N 1
ATOM 1862 C CA . ARG B 1 99 ? 12.367 -16.266 4.945 1 97.62 99 ARG B CA 1
ATOM 1863 C C . ARG B 1 99 ? 11.344 -15.18 5.266 1 97.62 99 ARG B C 1
ATOM 1865 O O . ARG B 1 99 ? 10.328 -15.453 5.906 1 97.62 99 ARG B O 1
ATOM 1872 N N . MET B 1 100 ? 11.602 -13.969 4.812 1 97.56 100 MET B N 1
ATOM 1873 C CA . MET B 1 100 ? 10.68 -12.867 5.062 1 97.56 100 MET B CA 1
ATOM 1874 C C . MET B 1 100 ? 9.336 -13.109 4.383 1 97.56 100 MET B C 1
ATOM 1876 O O . MET B 1 100 ? 8.281 -12.867 4.973 1 97.56 100 MET B O 1
ATOM 1880 N N . THR B 1 101 ? 9.414 -13.523 3.195 1 98.38 101 THR B N 1
ATOM 1881 C CA . THR B 1 101 ? 8.188 -13.781 2.451 1 98.38 101 THR B CA 1
ATOM 1882 C C . THR B 1 101 ? 7.305 -14.781 3.199 1 98.38 101 THR B C 1
ATOM 1884 O O . THR B 1 101 ? 6.121 -14.523 3.42 1 98.38 101 THR B O 1
ATOM 1887 N N . ASN B 1 102 ? 7.898 -15.883 3.623 1 98.12 102 ASN B N 1
ATOM 1888 C CA . ASN B 1 102 ? 7.125 -16.922 4.297 1 98.12 102 ASN B CA 1
ATOM 1889 C C . ASN B 1 102 ? 6.621 -16.453 5.656 1 98.12 102 ASN B C 1
ATOM 1891 O O . ASN B 1 102 ? 5.551 -16.875 6.105 1 98.12 102 ASN B O 1
ATOM 1895 N N . PHE B 1 103 ? 7.305 -15.617 6.25 1 98.06 103 PHE B N 1
ATOM 1896 C CA . PHE B 1 103 ? 6.906 -15.078 7.543 1 98.06 103 PHE B CA 1
ATOM 1897 C C . PHE B 1 103 ? 5.734 -14.117 7.391 1 98.06 103 PHE B C 1
ATOM 1899 O O . PHE B 1 103 ? 4.801 -14.133 8.195 1 98.06 103 PHE B O 1
ATOM 1906 N N . LEU B 1 104 ? 5.77 -13.258 6.375 1 97.88 104 LEU B N 1
ATOM 1907 C CA . LEU B 1 104 ? 4.797 -12.188 6.199 1 97.88 104 LEU B CA 1
ATOM 1908 C C . LEU B 1 104 ? 3.574 -12.68 5.434 1 97.88 104 LEU B C 1
ATOM 1910 O O . LEU B 1 104 ? 2.506 -12.07 5.496 1 97.88 104 LEU B O 1
ATOM 1914 N N . PHE B 1 105 ? 3.758 -13.734 4.805 1 98.44 105 PHE B N 1
ATOM 1915 C CA . PHE B 1 105 ? 2.744 -14.172 3.855 1 98.44 105 PHE B CA 1
ATOM 1916 C C . PHE B 1 105 ? 1.418 -14.438 4.559 1 98.44 105 PHE B C 1
ATOM 1918 O O . PHE B 1 105 ? 0.36 -14.031 4.07 1 98.44 105 PHE B O 1
ATOM 1925 N N . PRO B 1 106 ? 1.396 -15.07 5.758 1 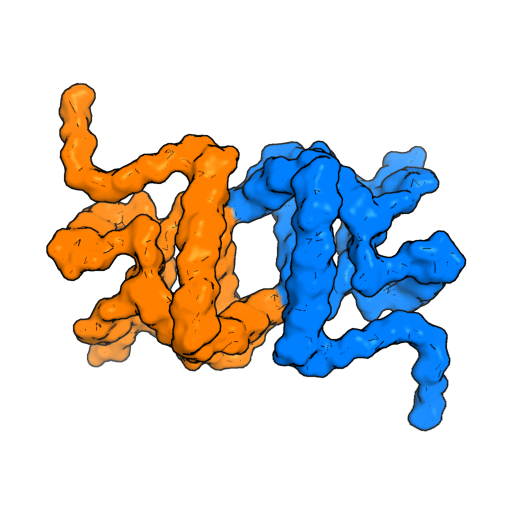97.94 106 PRO B N 1
ATOM 1926 C CA . PRO B 1 106 ? 0.112 -15.242 6.441 1 97.94 106 PRO B CA 1
ATOM 1927 C C . PRO B 1 106 ? -0.58 -13.922 6.75 1 97.94 106 PRO B C 1
ATOM 1929 O O . PRO B 1 106 ? -1.811 -13.844 6.734 1 97.94 106 PRO B O 1
ATOM 1932 N N . PHE B 1 107 ? 0.131 -12.945 6.957 1 96.75 107 PHE B N 1
ATOM 1933 C CA . PHE B 1 107 ? -0.433 -11.625 7.219 1 96.75 107 PHE B CA 1
ATOM 1934 C C . PHE B 1 107 ? -1.013 -11.016 5.949 1 96.75 107 PHE B C 1
ATOM 1936 O O . PHE B 1 107 ? -2.018 -10.305 5.996 1 96.75 107 PHE B O 1
ATOM 1943 N N . LEU B 1 108 ? -0.331 -11.258 4.84 1 97.81 108 LEU B N 1
ATOM 1944 C CA . LEU B 1 108 ? -0.877 -10.82 3.562 1 97.81 108 LEU B CA 1
ATOM 1945 C C . LEU B 1 108 ? -2.23 -11.469 3.295 1 97.81 108 LEU B C 1
ATOM 1947 O O . LEU B 1 108 ? -3.168 -10.805 2.85 1 97.81 108 LEU B O 1
ATOM 1951 N N . LEU B 1 109 ? -2.33 -12.75 3.609 1 97.69 109 LEU B N 1
ATOM 1952 C CA . LEU B 1 109 ? -3.594 -13.453 3.436 1 97.69 109 LEU B CA 1
ATOM 1953 C C . LEU B 1 109 ? -4.672 -12.867 4.34 1 97.69 109 LEU B C 1
ATOM 1955 O O . LEU B 1 109 ? -5.82 -12.695 3.916 1 97.69 109 LEU B O 1
ATOM 1959 N N . TRP B 1 110 ? -4.301 -12.539 5.488 1 96.19 110 TRP B N 1
ATOM 1960 C CA . TRP B 1 110 ? -5.23 -11.906 6.414 1 96.19 110 TRP B CA 1
ATOM 1961 C C . TRP B 1 110 ? -5.66 -10.539 5.902 1 96.19 110 TRP B C 1
ATOM 1963 O O . TRP B 1 110 ? -6.844 -10.188 5.949 1 96.19 110 TRP B O 1
ATOM 1973 N N . GLY B 1 111 ? -4.656 -9.758 5.434 1 95.62 111 GLY B N 1
ATOM 1974 C CA . GLY B 1 111 ? -4.973 -8.469 4.848 1 95.62 111 GLY B CA 1
ATOM 1975 C C . GLY B 1 111 ? -5.953 -8.555 3.697 1 95.62 111 GLY B C 1
ATOM 1976 O O . GLY B 1 111 ? -6.855 -7.727 3.576 1 95.62 111 GLY B O 1
ATOM 1977 N N . ARG B 1 112 ? -5.766 -9.516 2.939 1 96 112 ARG B N 1
ATOM 1978 C CA . ARG B 1 112 ? -6.688 -9.758 1.838 1 96 112 ARG B CA 1
ATOM 1979 C C . ARG B 1 112 ? -8.102 -10.023 2.354 1 96 112 ARG B C 1
ATOM 1981 O O . ARG B 1 112 ? -9.055 -9.383 1.921 1 96 112 ARG B O 1
ATOM 1988 N N . ARG B 1 113 ? -8.227 -10.992 3.213 1 95.38 113 ARG B N 1
ATOM 1989 C CA . ARG B 1 113 ? -9.539 -11.344 3.746 1 95.38 113 ARG B CA 1
ATOM 1990 C C . ARG B 1 113 ? -10.227 -10.133 4.367 1 95.38 113 ARG B C 1
ATOM 1992 O O . ARG B 1 113 ? -11.398 -9.875 4.105 1 95.38 113 ARG B O 1
ATOM 1999 N N . PHE B 1 114 ? -9.508 -9.422 5.062 1 95.56 114 PHE B N 1
ATOM 2000 C CA . PHE B 1 114 ? -10.008 -8.234 5.738 1 95.56 114 PHE B CA 1
ATOM 2001 C C . PHE B 1 114 ? -10.484 -7.195 4.73 1 95.56 114 PHE B C 1
ATOM 2003 O O . PHE B 1 114 ? -11.578 -6.645 4.863 1 95.56 114 PHE B O 1
ATOM 2010 N N . SER B 1 115 ? -9.641 -6.918 3.771 1 95.69 115 SER B N 1
ATOM 2011 C CA . SER B 1 115 ? -9.961 -5.891 2.787 1 95.69 115 SER B CA 1
ATOM 2012 C C . SER B 1 115 ? -11.188 -6.277 1.965 1 95.69 115 SER B C 1
ATOM 2014 O O . SER B 1 115 ? -12.016 -5.426 1.633 1 95.69 115 SER B O 1
ATOM 2016 N N . LEU B 1 116 ? -11.32 -7.527 1.658 1 94.88 116 LEU B N 1
ATOM 2017 C CA . LEU B 1 116 ? -12.469 -8.016 0.896 1 94.88 116 LEU B CA 1
ATOM 2018 C C . LEU B 1 116 ? -13.75 -7.898 1.708 1 94.88 116 LEU B C 1
ATOM 2020 O O . LEU B 1 116 ? -14.797 -7.5 1.178 1 94.88 116 LEU B O 1
ATOM 2024 N N . THR B 1 117 ? -13.688 -8.18 2.996 1 93.69 117 THR B N 1
ATOM 2025 C CA . THR B 1 117 ? -14.844 -8.055 3.875 1 93.69 117 THR B CA 1
ATOM 2026 C C . THR B 1 117 ? -15.289 -6.602 3.986 1 93.69 117 THR B C 1
ATOM 2028 O O . THR B 1 117 ? -16.484 -6.305 3.932 1 93.69 117 THR B O 1
ATOM 2031 N N . LEU B 1 118 ? -14.398 -5.691 4.121 1 92.31 118 LEU B N 1
ATOM 2032 C CA . LEU B 1 118 ? -14.695 -4.27 4.234 1 92.31 118 LEU B CA 1
ATOM 2033 C C . LEU B 1 118 ? -15.383 -3.752 2.975 1 92.31 118 LEU B C 1
ATOM 2035 O O . LEU B 1 118 ? -16.219 -2.854 3.045 1 92.31 118 LEU B O 1
ATOM 2039 N N . LYS B 1 119 ? -15.055 -4.316 1.899 1 89.75 119 LYS B N 1
ATOM 2040 C CA . LYS B 1 119 ? -15.602 -3.881 0.617 1 89.75 119 LYS B CA 1
ATOM 2041 C C . LYS B 1 119 ? -16.922 -4.59 0.313 1 89.75 119 LYS B C 1
ATOM 2043 O O . LYS B 1 119 ? -17.562 -4.316 -0.707 1 89.75 119 LYS B O 1
ATOM 2048 N N . GLY B 1 120 ? -17.375 -5.375 1.288 1 80.5 120 GLY B N 1
ATOM 2049 C CA . GLY B 1 120 ? -18.609 -6.117 1.095 1 80.5 120 GLY B CA 1
ATOM 2050 C C . GLY B 1 120 ? -18.484 -7.242 0.085 1 80.5 120 GLY B C 1
ATOM 2051 O O . GLY B 1 120 ? -19.469 -7.668 -0.51 1 80.5 120 GLY B O 1
ATOM 2052 N N . LYS B 1 121 ? -17.406 -7.426 -0.385 1 65.88 121 LYS B N 1
ATOM 2053 C CA . LYS B 1 121 ? -17.188 -8.516 -1.33 1 65.88 121 LYS B CA 1
ATOM 2054 C C . LYS B 1 121 ? -16.938 -9.828 -0.602 1 65.88 121 LYS B C 1
ATOM 2056 O O . LYS B 1 121 ? -16.266 -9.859 0.438 1 65.88 121 LYS B O 1
ATOM 2061 N N . VAL B 1 122 ? -18.125 -10.531 -0.423 1 49.97 122 VAL B N 1
ATOM 2062 C CA . VAL B 1 122 ? -18.031 -11.828 0.249 1 49.97 122 VAL B CA 1
ATOM 2063 C C . VAL B 1 122 ? -16.984 -12.695 -0.431 1 49.97 122 VAL B C 1
ATOM 2065 O O . VAL B 1 122 ? -16.75 -12.57 -1.636 1 49.97 122 VAL B O 1
ATOM 2068 N N . TRP B 1 123 ? -16.094 -13.367 0.458 1 45.72 123 TRP B N 1
ATOM 2069 C CA . TRP B 1 123 ? -15.242 -14.477 0.026 1 45.72 123 TRP B CA 1
ATOM 2070 C C . TRP B 1 123 ? -16 -15.391 -0.928 1 45.72 123 TRP B C 1
ATOM 2072 O O . TRP B 1 123 ? -17.094 -15.867 -0.606 1 45.72 123 TRP B O 1
ATOM 2082 N N . HIS B 1 124 ? -16.016 -15.109 -2.191 1 45.78 124 HIS B N 1
ATOM 2083 C CA . HIS B 1 124 ? -16.641 -16.156 -2.99 1 45.78 124 HIS B CA 1
ATOM 2084 C C . HIS B 1 124 ? -15.711 -17.344 -3.18 1 45.78 124 HIS B C 1
ATOM 2086 O O . HIS B 1 124 ? -14.547 -17.172 -3.568 1 45.78 124 HIS B O 1
ATOM 2092 N N . PRO B 1 125 ? -15.953 -18.438 -2.561 1 38.91 125 PRO B N 1
ATOM 2093 C CA . PRO B 1 125 ? -15.203 -19.656 -2.9 1 38.91 125 PRO B CA 1
ATOM 2094 C C . PRO B 1 125 ? -15.125 -19.891 -4.406 1 38.91 125 PRO B C 1
ATOM 2096 O O . PRO B 1 125 ? -16.031 -19.5 -5.148 1 38.91 125 PRO B O 1
ATOM 2099 N N . VAL B 1 126 ? -14.023 -19.656 -5.039 1 40.25 126 VAL B N 1
ATOM 2100 C CA . VAL B 1 126 ? -13.945 -20.156 -6.406 1 40.25 126 VAL B CA 1
ATOM 2101 C C . VAL B 1 126 ? -14.75 -21.453 -6.531 1 40.25 126 VAL B C 1
ATOM 2103 O O . VAL B 1 126 ? -14.461 -22.281 -7.395 1 40.25 126 VAL B O 1
ATOM 2106 N N . SER B 1 127 ? -15.719 -21.859 -5.734 1 35.69 127 SER B N 1
ATOM 2107 C CA . SER B 1 127 ? -16.359 -23.141 -5.938 1 35.69 127 SER B CA 1
ATOM 2108 C C . SER B 1 127 ? -17.016 -23.234 -7.32 1 35.69 127 SER B C 1
ATOM 2110 O O . SER B 1 127 ? -17.328 -22.203 -7.922 1 35.69 127 SER B O 1
ATOM 2112 N N . GLY B 1 128 ? -16.938 -24.5 -8.047 1 33.16 128 GLY B N 1
ATOM 2113 C CA . GLY B 1 128 ? -17.547 -25.109 -9.219 1 33.16 128 GLY B CA 1
ATOM 2114 C C . GLY B 1 128 ? -18.984 -24.656 -9.453 1 33.16 128 GLY B C 1
ATOM 2115 O O . GLY B 1 128 ? -19.344 -24.312 -10.57 1 33.16 128 GLY B O 1
ATOM 2116 N N . ASN B 1 129 ? -19.969 -24.969 -8.453 1 32.62 129 ASN B N 1
ATOM 2117 C CA . ASN B 1 129 ? -21.359 -25.266 -8.711 1 32.62 129 ASN B CA 1
ATOM 2118 C C . ASN B 1 129 ? -22.203 -24 -8.828 1 32.62 129 ASN B C 1
ATOM 2120 O O . ASN B 1 129 ? -23.422 -24.031 -8.602 1 32.62 129 ASN B O 1
ATOM 2124 N N . HIS B 1 130 ? -21.938 -22.781 -8.805 1 35.69 130 HIS B N 1
ATOM 2125 C CA . HIS B 1 130 ? -23.156 -22 -8.984 1 35.69 130 HIS B CA 1
ATOM 2126 C C . HIS B 1 130 ? -23.828 -22.312 -10.312 1 35.69 130 HIS B C 1
ATOM 2128 O O . HIS B 1 130 ? -23.359 -21.875 -11.367 1 35.69 130 HIS B O 1
ATOM 2134 N N . GLN B 1 131 ? -24.328 -23.531 -10.586 1 28.06 131 GLN B N 1
ATOM 2135 C CA . GLN B 1 131 ? -25.5 -23.734 -11.43 1 28.06 131 GLN B CA 1
ATOM 2136 C C . GLN B 1 131 ? -26.562 -22.672 -11.148 1 28.06 131 GLN B C 1
ATOM 2138 O O . GLN B 1 131 ? -26.906 -22.422 -9.992 1 28.06 131 GLN B O 1
ATOM 2143 N N . PHE B 1 132 ? -26.766 -21.641 -11.969 1 27.14 132 PHE B N 1
ATOM 2144 C CA . PHE B 1 132 ? -28.047 -20.953 -12.141 1 27.14 132 PHE B CA 1
ATOM 2145 C C . PHE B 1 132 ? -29.203 -21.938 -11.984 1 27.14 132 PHE B C 1
ATOM 2147 O O . PHE B 1 132 ? -29.344 -22.875 -12.766 1 27.14 132 PHE B O 1
ATOM 2154 N N . PHE B 1 133 ? -29.641 -22.359 -10.734 1 20.33 133 PHE B N 1
ATOM 2155 C CA . PHE B 1 133 ? -31.094 -22.516 -10.773 1 20.33 133 PHE B CA 1
ATOM 2156 C C . PHE B 1 133 ? -31.781 -21.156 -10.758 1 20.33 133 PHE B C 1
ATOM 2158 O O . PHE B 1 133 ? -31.25 -20.188 -10.211 1 20.33 133 PHE B O 1
#

pLDDT: mean 88.58, std 18.72, range [20.09, 98.62]

Solvent-accessible surface area (backbone atoms only — not comparable to full-atom values): 14683 Å² total; per-residue (Å²): 128,90,65,56,28,39,38,34,36,49,58,77,25,36,69,49,38,50,50,52,49,47,48,70,72,32,38,72,60,74,65,60,43,79,46,49,37,79,79,36,58,70,61,43,50,56,38,36,76,73,70,48,49,64,94,68,26,38,39,27,38,44,77,92,42,77,32,50,23,53,53,23,52,21,49,55,30,58,63,51,55,82,48,79,34,62,48,58,42,49,50,25,63,51,23,42,36,63,69,50,24,61,66,47,38,64,54,52,55,47,50,40,54,50,49,23,51,75,68,64,42,68,88,67,71,86,68,88,70,82,67,86,121,127,88,67,55,27,38,38,36,37,50,58,78,26,36,67,50,37,51,51,51,48,48,48,76,74,32,21,81,62,75,64,59,45,79,46,49,38,79,79,37,58,70,62,43,50,56,40,37,76,72,70,48,48,65,95,68,27,39,39,28,39,43,77,93,42,77,33,50,23,51,53,23,50,22,50,54,29,57,65,47,56,83,45,80,35,62,46,57,42,50,50,26,64,51,23,42,37,63,69,50,23,60,65,46,39,63,54,52,54,48,49,39,55,50,49,22,51,75,68,65,42,69,87,67,71,86,66,88,71,82,66,87,123

Organism: Prochlorococcus marinus (strain NATL2A) (NCBI:txid59920)